Protein AF-A0A1B4FWK3-F1 (afdb_monomer_lite)

Organism: NCBI:txid1385591

Sequence (210 aa):
MFRASSIGFDRARSARVVLHALAGWVACVLPIAASHAPTFWAWNALPALALAGVGTMRACRDMHAGVSPIAGAAVLSGALLADFASTYPEAVLALCSRASFVDDWILHIRLFPFTAAAMLGLSILSVHGDRKRGARPFRRIVDVAVALGTMMFAMNLSAMLLTTWADLVDWPWGANGLVCSMLVGMMLHHVAMRAMDDAITAARASHAIN

Structure (mmCIF, N/CA/C/O backbone):
data_AF-A0A1B4FWK3-F1
#
_entry.id   AF-A0A1B4FWK3-F1
#
loop_
_atom_site.group_PDB
_atom_site.id
_atom_site.type_symbol
_atom_site.label_atom_id
_atom_site.label_alt_id
_atom_site.label_comp_id
_atom_site.label_asym_id
_atom_site.label_entity_id
_atom_site.label_seq_id
_atom_site.pdbx_PDB_ins_code
_atom_site.Cartn_x
_atom_site.Cartn_y
_atom_site.Cartn_z
_atom_site.occupancy
_atom_site.B_iso_or_equiv
_atom_site.auth_seq_id
_atom_site.auth_comp_id
_atom_site.auth_asym_id
_atom_site.auth_atom_id
_atom_site.pdbx_PDB_model_num
ATOM 1 N N . MET A 1 1 ? -42.659 -12.797 -3.324 1.00 42.59 1 MET A N 1
ATOM 2 C CA . MET A 1 1 ? -41.761 -11.861 -4.042 1.00 42.59 1 MET A CA 1
ATOM 3 C C . MET A 1 1 ? -40.581 -11.502 -3.135 1.00 42.59 1 MET A C 1
ATOM 5 O O . MET A 1 1 ? -40.729 -10.622 -2.311 1.00 42.59 1 MET A O 1
ATOM 9 N N . PHE A 1 2 ? -39.438 -12.195 -3.226 1.00 46.06 2 PHE A N 1
ATOM 10 C CA . PHE A 1 2 ? -38.231 -11.884 -2.419 1.00 46.06 2 PHE A CA 1
ATOM 11 C C . PHE A 1 2 ? -36.915 -11.950 -3.225 1.00 46.06 2 PHE A C 1
ATOM 13 O O . PHE A 1 2 ? -35.827 -11.877 -2.669 1.00 46.06 2 PHE A O 1
ATOM 20 N N . ARG A 1 3 ? -36.990 -12.058 -4.559 1.00 44.25 3 ARG A N 1
ATOM 21 C CA . ARG A 1 3 ? -35.825 -12.328 -5.425 1.00 44.25 3 ARG A CA 1
ATOM 22 C C . ARG A 1 3 ? -35.106 -11.075 -5.948 1.00 44.25 3 ARG A C 1
ATOM 24 O O . ARG A 1 3 ? -34.029 -11.191 -6.514 1.00 44.25 3 ARG A O 1
ATOM 31 N N . ALA A 1 4 ? -35.687 -9.886 -5.766 1.00 47.50 4 ALA A N 1
ATOM 32 C CA . ALA A 1 4 ? -35.124 -8.628 -6.273 1.00 47.50 4 ALA A CA 1
ATOM 33 C C . ALA A 1 4 ? -34.091 -7.989 -5.322 1.00 47.50 4 ALA A C 1
ATOM 35 O O . ALA A 1 4 ? -33.217 -7.252 -5.771 1.00 47.50 4 ALA A O 1
ATOM 36 N N . SER A 1 5 ? -34.153 -8.293 -4.019 1.00 54.09 5 SER A N 1
ATOM 37 C CA . SER A 1 5 ? -33.270 -7.695 -3.006 1.00 54.09 5 SER A CA 1
A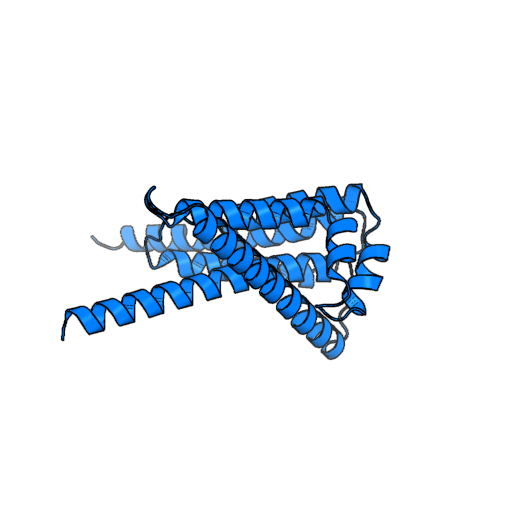TOM 38 C C . SER A 1 5 ? -31.881 -8.349 -2.961 1.00 54.09 5 SER A C 1
ATOM 40 O O . SER A 1 5 ? -30.894 -7.638 -2.777 1.00 54.09 5 SER A O 1
ATOM 42 N N . SER A 1 6 ? -31.772 -9.664 -3.193 1.00 53.09 6 SER A N 1
ATOM 43 C CA . SER A 1 6 ? -30.479 -10.365 -3.164 1.00 53.09 6 SER A CA 1
ATOM 44 C C . SER A 1 6 ? -29.596 -10.003 -4.361 1.00 53.09 6 SER A C 1
ATOM 46 O O . SER A 1 6 ? -28.425 -9.695 -4.189 1.00 53.09 6 SER A O 1
ATOM 48 N N . ILE A 1 7 ? -30.177 -9.912 -5.564 1.00 58.25 7 ILE A N 1
ATOM 49 C CA . ILE A 1 7 ? -29.447 -9.572 -6.798 1.00 58.25 7 ILE A CA 1
ATOM 50 C C . ILE A 1 7 ? -28.856 -8.155 -6.725 1.00 58.25 7 ILE A C 1
ATOM 52 O O . ILE A 1 7 ? -27.728 -7.925 -7.161 1.00 58.25 7 ILE A O 1
ATOM 56 N N . GLY A 1 8 ? -29.599 -7.198 -6.155 1.00 61.44 8 GLY A N 1
ATOM 57 C CA . GLY A 1 8 ? -29.111 -5.833 -5.945 1.00 61.44 8 GLY A CA 1
ATOM 58 C C . GLY A 1 8 ? -27.979 -5.767 -4.919 1.00 61.44 8 GLY A C 1
ATOM 59 O O . GLY A 1 8 ? -27.004 -5.044 -5.125 1.00 61.44 8 GLY A O 1
ATOM 60 N N . PHE A 1 9 ? -28.072 -6.563 -3.853 1.00 60.62 9 PHE A N 1
ATOM 61 C CA . PHE A 1 9 ? -27.045 -6.651 -2.818 1.00 60.62 9 PHE A CA 1
ATOM 62 C C . PHE A 1 9 ? -25.755 -7.300 -3.341 1.00 60.62 9 PHE A C 1
ATOM 64 O O . PHE A 1 9 ? -24.668 -6.755 -3.143 1.00 60.62 9 PHE A O 1
ATOM 71 N N . ASP A 1 10 ? -25.871 -8.395 -4.094 1.00 64.31 10 ASP A N 1
ATOM 72 C CA . ASP A 1 10 ? -24.734 -9.095 -4.699 1.00 64.31 10 ASP A CA 1
ATOM 73 C C . ASP A 1 10 ? -24.031 -8.232 -5.753 1.00 64.31 10 ASP A C 1
ATOM 75 O O . ASP A 1 10 ? -22.800 -8.151 -5.775 1.00 64.31 10 ASP A O 1
ATOM 79 N N . ARG A 1 11 ? -24.799 -7.506 -6.579 1.00 69.12 11 ARG A N 1
ATOM 80 C CA . ARG A 1 11 ? -24.257 -6.568 -7.574 1.00 69.12 11 ARG A CA 1
ATOM 81 C C . ARG A 1 11 ? -23.595 -5.350 -6.922 1.00 69.12 11 ARG A C 1
ATOM 83 O O . ARG A 1 11 ? -22.558 -4.890 -7.391 1.00 69.12 11 ARG A O 1
ATOM 90 N N . ALA A 1 12 ? -24.152 -4.831 -5.828 1.00 69.44 12 ALA A N 1
ATOM 91 C CA . ALA A 1 12 ? -23.539 -3.735 -5.080 1.00 69.44 12 ALA A CA 1
ATOM 92 C C . ALA A 1 12 ? -22.250 -4.175 -4.367 1.00 69.44 12 ALA A C 1
ATOM 94 O O . ALA A 1 12 ? -21.292 -3.403 -4.289 1.00 69.44 12 ALA A O 1
ATOM 95 N N . ARG A 1 13 ? -22.199 -5.416 -3.868 1.00 73.81 13 ARG A N 1
ATOM 96 C CA . ARG A 1 13 ? -21.000 -5.998 -3.255 1.00 73.81 13 ARG A CA 1
ATOM 97 C C . ARG A 1 13 ? -19.902 -6.210 -4.291 1.00 73.81 13 ARG A C 1
ATOM 99 O O . ARG A 1 13 ? -18.779 -5.770 -4.061 1.00 73.81 13 ARG A O 1
ATOM 106 N N . SER A 1 14 ? -20.219 -6.809 -5.438 1.00 77.88 14 SER A N 1
ATOM 107 C CA . SER A 1 14 ? -19.242 -7.024 -6.511 1.00 77.88 14 SER A CA 1
ATOM 108 C C . SER A 1 14 ? -18.712 -5.705 -7.077 1.00 77.88 14 SER A C 1
ATOM 110 O O . SER A 1 14 ? -17.500 -5.553 -7.209 1.00 77.88 14 SER A O 1
ATOM 112 N N . ALA A 1 15 ? -19.573 -4.706 -7.291 1.00 82.06 15 ALA A N 1
ATOM 113 C CA . ALA A 1 15 ? -19.152 -3.376 -7.734 1.00 82.06 15 ALA A CA 1
ATOM 114 C C . ALA A 1 15 ? -18.180 -2.703 -6.749 1.00 82.06 15 ALA A C 1
ATOM 116 O O . ALA A 1 15 ? -17.190 -2.105 -7.169 1.00 82.06 15 ALA A O 1
ATOM 117 N N . ARG A 1 16 ? -18.404 -2.836 -5.432 1.00 80.50 16 ARG A N 1
ATOM 118 C CA . ARG A 1 16 ? -17.467 -2.318 -4.421 1.00 80.50 16 ARG A CA 1
ATOM 119 C C . ARG A 1 16 ? -16.129 -3.043 -4.453 1.00 80.50 16 ARG A C 1
ATOM 121 O O . ARG A 1 16 ? -15.105 -2.378 -4.345 1.00 80.50 16 ARG A O 1
ATOM 128 N N . VAL A 1 17 ? -16.124 -4.367 -4.593 1.00 84.38 17 VAL A N 1
ATOM 129 C CA . VAL A 1 17 ? -14.882 -5.154 -4.687 1.00 84.38 17 VAL A CA 1
ATOM 130 C C . VAL A 1 17 ? -14.074 -4.729 -5.907 1.00 84.38 17 VAL A C 1
ATOM 132 O O . VAL A 1 17 ? -12.883 -4.470 -5.779 1.00 84.38 17 VAL A O 1
ATOM 135 N N . VAL A 1 18 ? -14.731 -4.568 -7.058 1.00 87.38 18 VAL A N 1
ATOM 136 C CA . VAL A 1 18 ? -14.092 -4.076 -8.287 1.00 87.38 18 VAL A CA 1
ATOM 137 C C . VAL A 1 18 ? -13.538 -2.667 -8.091 1.00 87.38 18 VAL A C 1
ATOM 139 O O . VAL A 1 18 ? -12.398 -2.415 -8.460 1.00 87.38 18 VAL A O 1
ATOM 142 N N . LEU A 1 19 ? -14.287 -1.761 -7.456 1.00 87.69 19 LEU A N 1
ATOM 143 C CA . LEU A 1 19 ? -13.804 -0.407 -7.169 1.00 87.69 19 LEU A CA 1
ATOM 144 C C . LEU A 1 19 ? -12.551 -0.417 -6.282 1.00 87.69 19 LEU A C 1
ATOM 146 O O . LEU A 1 19 ? -11.611 0.324 -6.547 1.00 87.69 19 LEU A O 1
ATOM 150 N N . HIS A 1 20 ? -12.521 -1.261 -5.249 1.00 87.19 20 HIS A N 1
ATOM 151 C CA . HIS A 1 20 ? -11.349 -1.402 -4.384 1.00 87.19 20 HIS A CA 1
ATOM 152 C C . HIS A 1 20 ? -10.171 -2.037 -5.134 1.00 87.19 20 HIS A C 1
ATOM 154 O O . HIS A 1 20 ? -9.046 -1.575 -4.988 1.00 87.19 20 HIS A O 1
ATOM 160 N N . ALA A 1 21 ? -10.417 -3.040 -5.979 1.00 88.94 21 ALA A N 1
ATOM 161 C CA . ALA A 1 21 ? -9.377 -3.633 -6.814 1.00 88.94 21 ALA A CA 1
ATOM 162 C C . ALA A 1 21 ? -8.762 -2.595 -7.763 1.00 88.94 21 ALA A C 1
ATOM 164 O O . ALA A 1 21 ? -7.543 -2.444 -7.815 1.00 88.94 21 ALA A O 1
ATOM 165 N N . LEU A 1 22 ? -9.606 -1.830 -8.460 1.00 90.00 22 LEU A N 1
ATOM 166 C CA . LEU A 1 22 ? -9.174 -0.762 -9.360 1.00 90.00 22 LEU A CA 1
ATOM 167 C C . LEU A 1 22 ? -8.423 0.334 -8.609 1.00 90.00 22 LEU A C 1
ATOM 169 O O . LEU A 1 22 ? -7.375 0.765 -9.072 1.00 90.00 22 LEU A O 1
ATOM 173 N N . ALA A 1 23 ? -8.907 0.752 -7.439 1.00 88.62 23 ALA A N 1
ATOM 174 C CA . ALA A 1 23 ? -8.214 1.739 -6.621 1.00 88.62 23 ALA A CA 1
ATOM 175 C C . ALA A 1 23 ? -6.820 1.248 -6.198 1.00 88.62 23 ALA A C 1
ATOM 177 O O . ALA A 1 23 ? -5.871 2.021 -6.262 1.00 88.62 23 ALA A O 1
ATOM 178 N N . GLY A 1 24 ? -6.677 -0.028 -5.824 1.00 87.94 24 GLY A N 1
ATOM 179 C CA . GLY A 1 24 ? -5.393 -0.607 -5.424 1.00 87.94 24 GLY A CA 1
ATOM 180 C C . GLY A 1 24 ? -4.427 -0.713 -6.601 1.00 87.94 24 GLY A C 1
ATOM 181 O O . GLY A 1 24 ? -3.256 -0.364 -6.475 1.00 87.94 24 GLY A O 1
ATOM 182 N N . TRP A 1 25 ? -4.939 -1.116 -7.765 1.00 91.50 25 TRP A N 1
ATOM 183 C CA . TRP A 1 25 ? -4.171 -1.167 -9.006 1.00 91.50 25 TRP A CA 1
ATOM 184 C C . TRP A 1 25 ? -3.691 0.226 -9.433 1.00 91.50 25 TRP A C 1
ATOM 186 O O . TRP A 1 25 ? -2.498 0.431 -9.644 1.00 91.50 25 TRP A O 1
ATOM 196 N N . VAL A 1 26 ? -4.601 1.205 -9.501 1.00 91.75 26 VAL A N 1
ATOM 197 C CA . VAL A 1 26 ? -4.289 2.589 -9.898 1.00 91.75 26 VAL A CA 1
ATOM 198 C C . VAL A 1 26 ? -3.320 3.231 -8.910 1.00 91.75 26 VAL A C 1
ATOM 200 O O . VAL A 1 26 ? -2.352 3.852 -9.339 1.00 91.75 26 VAL A O 1
ATOM 203 N N . ALA A 1 27 ? -3.531 3.046 -7.603 1.00 90.38 27 ALA A N 1
ATOM 204 C CA . ALA A 1 27 ? -2.642 3.579 -6.574 1.00 90.38 27 ALA A CA 1
ATOM 205 C C . ALA A 1 27 ? -1.202 3.058 -6.712 1.00 90.38 27 ALA A C 1
ATOM 207 O O . ALA A 1 27 ? -0.262 3.790 -6.405 1.00 90.38 27 ALA A O 1
ATOM 208 N N . CYS A 1 28 ? -1.025 1.822 -7.190 1.00 88.19 28 CYS A N 1
ATOM 209 C CA . CYS A 1 28 ? 0.292 1.237 -7.429 1.00 88.19 28 CYS A CA 1
ATOM 210 C C . CYS A 1 28 ? 0.922 1.721 -8.737 1.00 88.19 28 CYS A C 1
ATOM 212 O O . CYS A 1 28 ? 2.104 2.046 -8.777 1.00 88.19 28 CYS A O 1
ATOM 214 N N . VAL A 1 29 ? 0.131 1.798 -9.808 1.00 89.62 29 VAL A N 1
ATOM 215 C CA . VAL A 1 29 ? 0.627 2.147 -1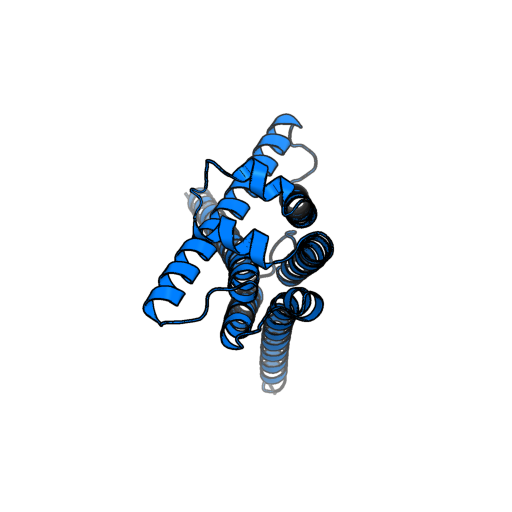1.146 1.00 89.62 29 VAL A CA 1
ATOM 216 C C . VAL A 1 29 ? 0.980 3.626 -11.263 1.00 89.62 29 VAL A C 1
ATOM 218 O O . VAL A 1 29 ? 1.956 3.962 -11.929 1.00 89.62 29 VAL A O 1
ATOM 221 N N . LEU A 1 30 ? 0.207 4.515 -10.635 1.00 88.31 30 LEU A N 1
ATOM 222 C CA . LEU A 1 30 ? 0.312 5.959 -10.857 1.00 88.31 30 LEU A CA 1
ATOM 223 C C . LEU A 1 30 ? 1.713 6.535 -10.550 1.00 88.31 30 LEU A C 1
ATOM 225 O O . LEU A 1 30 ? 2.248 7.229 -11.418 1.00 88.31 30 LEU A O 1
ATOM 229 N N . PRO A 1 31 ? 2.361 6.230 -9.404 1.00 83.88 31 PRO A N 1
ATOM 230 C CA . PRO A 1 31 ? 3.703 6.745 -9.109 1.00 83.88 31 PRO A CA 1
ATOM 231 C C . PRO A 1 31 ? 4.776 6.181 -10.054 1.00 83.88 31 PRO A C 1
ATOM 233 O O . PRO A 1 31 ? 5.742 6.861 -10.400 1.00 83.88 31 PRO A O 1
ATOM 236 N N . ILE A 1 32 ? 4.601 4.938 -10.508 1.00 85.31 32 ILE A N 1
ATOM 237 C CA . ILE A 1 32 ? 5.555 4.241 -11.381 1.00 85.31 32 ILE A CA 1
ATOM 238 C C . ILE A 1 32 ? 5.476 4.766 -12.811 1.00 85.31 32 ILE A C 1
ATOM 240 O O . ILE A 1 32 ? 6.497 5.067 -13.424 1.00 85.31 32 ILE A O 1
ATOM 244 N N . ALA A 1 33 ? 4.258 4.941 -13.325 1.00 84.81 33 ALA A N 1
ATOM 245 C CA . ALA A 1 33 ? 4.032 5.495 -14.652 1.00 84.81 33 ALA A CA 1
ATOM 246 C C . ALA A 1 33 ? 4.589 6.922 -14.768 1.00 84.81 33 ALA A C 1
ATOM 248 O O . ALA A 1 33 ? 5.214 7.255 -15.771 1.00 84.81 33 ALA A O 1
ATOM 249 N N . ALA A 1 34 ? 4.413 7.741 -13.727 1.00 82.75 34 ALA A N 1
ATOM 250 C CA . ALA A 1 34 ? 4.924 9.109 -13.693 1.00 82.75 34 ALA A CA 1
ATOM 251 C C . ALA A 1 34 ? 6.455 9.198 -13.588 1.00 82.75 34 ALA A C 1
ATOM 253 O O . ALA A 1 34 ? 7.039 10.175 -14.046 1.00 82.75 34 ALA A O 1
ATOM 254 N N . SER A 1 35 ? 7.107 8.188 -13.009 1.00 78.44 35 SER A N 1
ATOM 255 C CA . SER A 1 35 ? 8.571 8.122 -12.891 1.00 78.44 35 SER A CA 1
ATOM 256 C C . SER A 1 35 ? 9.251 7.399 -14.058 1.00 78.44 35 SER A C 1
ATOM 258 O O . SER A 1 35 ? 10.471 7.255 -14.052 1.00 78.44 35 SER A O 1
ATOM 260 N N . HIS A 1 36 ? 8.484 6.946 -15.061 1.00 78.81 36 HIS A N 1
ATOM 261 C CA . HIS A 1 36 ? 8.966 6.158 -16.204 1.00 78.81 36 HIS A CA 1
ATOM 262 C C . HIS A 1 36 ? 9.760 4.895 -15.813 1.00 78.81 36 HIS A C 1
ATOM 264 O O . HIS A 1 36 ? 10.555 4.383 -16.602 1.00 78.81 36 HIS A O 1
ATOM 270 N N . ALA A 1 37 ? 9.539 4.377 -14.603 1.00 77.00 37 ALA A N 1
ATOM 271 C CA . ALA A 1 37 ? 10.218 3.188 -14.107 1.00 77.00 37 ALA A CA 1
ATOM 272 C C . ALA A 1 37 ? 9.620 1.903 -14.721 1.00 77.00 37 ALA A C 1
ATOM 274 O O . ALA A 1 37 ? 8.430 1.865 -15.055 1.00 77.00 37 ALA A O 1
ATOM 275 N N . PRO A 1 38 ? 10.415 0.827 -14.870 1.00 78.94 38 PRO A N 1
ATOM 276 C CA . PRO A 1 38 ? 9.933 -0.427 -15.437 1.00 78.94 38 PRO A CA 1
ATOM 277 C C . PRO A 1 38 ? 8.806 -1.031 -14.587 1.00 78.94 38 PRO A C 1
ATOM 279 O O . PRO A 1 38 ? 8.933 -1.233 -13.377 1.00 78.94 38 PRO A O 1
ATOM 282 N N . THR A 1 39 ? 7.686 -1.351 -15.239 1.00 79.44 39 THR A N 1
ATOM 283 C CA . THR A 1 39 ? 6.516 -1.957 -14.595 1.00 79.44 39 THR A CA 1
ATOM 284 C C . THR A 1 39 ? 6.487 -3.464 -14.816 1.00 79.44 39 THR A C 1
ATOM 286 O O . THR A 1 39 ? 6.499 -3.928 -15.954 1.00 79.44 39 THR A O 1
ATOM 289 N N . PHE A 1 40 ? 6.318 -4.228 -13.741 1.00 85.00 40 PHE A N 1
ATOM 290 C CA . PHE A 1 40 ? 5.940 -5.640 -13.808 1.00 85.00 40 PHE A CA 1
ATOM 291 C C . PHE A 1 40 ? 4.493 -5.807 -13.334 1.00 85.00 40 PHE A C 1
ATOM 293 O O . PHE A 1 40 ? 4.153 -5.409 -12.220 1.00 85.00 40 PHE A O 1
ATOM 300 N N . TRP A 1 41 ? 3.629 -6.355 -14.193 1.00 85.38 41 TRP A N 1
ATOM 301 C CA . TRP A 1 41 ? 2.171 -6.353 -14.002 1.00 85.38 41 TRP A CA 1
ATOM 302 C C . TRP A 1 41 ? 1.723 -7.024 -12.699 1.00 85.38 41 TRP A C 1
ATOM 304 O O . TRP A 1 41 ? 0.740 -6.592 -12.095 1.00 85.38 41 TRP A O 1
ATOM 314 N N . ALA A 1 42 ? 2.444 -8.052 -12.249 1.00 88.69 42 ALA A N 1
ATOM 315 C CA . ALA A 1 42 ? 2.047 -8.819 -11.080 1.00 88.69 42 ALA A CA 1
ATOM 316 C C . ALA A 1 42 ? 2.190 -8.014 -9.776 1.00 88.69 42 ALA A C 1
ATOM 318 O O . ALA A 1 42 ? 1.360 -8.163 -8.878 1.00 88.69 42 ALA A O 1
ATOM 319 N N . TRP A 1 43 ? 3.136 -7.067 -9.713 1.00 89.38 43 TRP A N 1
ATOM 320 C CA . TRP A 1 43 ? 3.235 -6.114 -8.601 1.00 89.38 43 TRP A CA 1
ATOM 321 C C . TRP A 1 43 ? 2.016 -5.190 -8.506 1.00 89.38 43 TRP A C 1
ATOM 323 O O . TRP A 1 43 ? 1.661 -4.780 -7.411 1.00 89.38 43 TRP A O 1
ATOM 333 N N . ASN A 1 44 ? 1.305 -4.933 -9.609 1.00 88.81 44 ASN A N 1
ATOM 334 C CA . ASN A 1 44 ? 0.068 -4.138 -9.590 1.00 88.81 44 ASN A CA 1
ATOM 335 C C . ASN A 1 44 ? -1.151 -4.973 -9.162 1.00 88.81 44 ASN A C 1
ATOM 337 O O . ASN A 1 44 ? -2.147 -4.432 -8.677 1.00 88.81 44 ASN A O 1
ATOM 341 N N . ALA A 1 45 ? -1.094 -6.295 -9.355 1.00 90.25 45 ALA A N 1
ATOM 342 C CA . ALA A 1 45 ? -2.176 -7.206 -8.996 1.00 90.25 45 ALA A CA 1
ATOM 343 C C . ALA A 1 45 ? -2.272 -7.413 -7.475 1.00 90.25 45 ALA A C 1
ATOM 345 O O . ALA A 1 45 ? -3.373 -7.488 -6.934 1.00 90.25 45 ALA A O 1
ATOM 346 N N . LEU A 1 46 ? -1.141 -7.452 -6.769 1.00 91.31 46 LEU A N 1
ATOM 347 C CA . LEU A 1 46 ? -1.100 -7.636 -5.314 1.00 91.31 46 LEU A CA 1
ATOM 348 C C . LEU A 1 46 ? -1.846 -6.547 -4.513 1.00 91.31 46 LEU A C 1
ATOM 350 O O . LEU A 1 46 ? -2.709 -6.909 -3.711 1.00 91.31 46 LEU A O 1
ATOM 354 N N . PRO A 1 47 ? -1.620 -5.234 -4.717 1.00 87.12 47 PRO A N 1
ATOM 355 C CA . PRO A 1 47 ? -2.360 -4.195 -4.003 1.00 87.12 47 PRO A CA 1
ATOM 356 C C . PRO A 1 47 ? -3.826 -4.129 -4.442 1.00 87.12 47 PRO A C 1
ATOM 358 O O . PRO A 1 47 ? -4.688 -3.807 -3.623 1.00 87.12 47 PRO A O 1
ATOM 361 N N . ALA A 1 48 ? -4.140 -4.494 -5.692 1.00 90.06 48 ALA A N 1
ATOM 362 C CA . ALA A 1 48 ? -5.520 -4.652 -6.145 1.00 90.06 48 ALA A CA 1
ATOM 363 C C . ALA A 1 48 ? -6.246 -5.742 -5.339 1.00 90.06 48 ALA A C 1
ATOM 365 O O . ALA A 1 48 ? -7.331 -5.504 -4.807 1.00 90.06 48 ALA A O 1
ATOM 366 N N . LEU A 1 49 ? -5.624 -6.914 -5.180 1.00 90.62 49 LEU A N 1
ATOM 367 C CA . LEU A 1 49 ? -6.161 -8.013 -4.377 1.00 90.62 49 LEU A CA 1
ATOM 368 C C . LEU A 1 49 ? -6.242 -7.652 -2.891 1.00 90.62 49 LEU A C 1
ATOM 370 O O . LEU A 1 49 ? -7.263 -7.919 -2.258 1.00 90.62 49 LEU A O 1
ATOM 374 N N . ALA A 1 50 ? -5.212 -7.006 -2.340 1.00 89.31 50 ALA A N 1
ATOM 375 C CA . ALA A 1 50 ? -5.188 -6.589 -0.942 1.00 89.31 50 ALA A CA 1
ATOM 376 C C . ALA A 1 50 ? -6.327 -5.606 -0.634 1.00 89.31 50 ALA A C 1
ATOM 378 O O . ALA A 1 50 ? -7.112 -5.836 0.289 1.00 89.31 50 ALA A O 1
ATOM 379 N N . LEU A 1 51 ? -6.481 -4.548 -1.438 1.00 86.56 51 LEU A N 1
ATOM 380 C CA . LEU A 1 51 ? -7.516 -3.537 -1.219 1.00 86.56 51 LEU A CA 1
ATOM 381 C C . LEU A 1 51 ? -8.922 -4.103 -1.473 1.00 86.56 51 LEU A C 1
ATOM 383 O O . LEU A 1 51 ? -9.848 -3.799 -0.717 1.00 86.56 51 LEU A O 1
ATOM 387 N N . ALA A 1 52 ? -9.084 -4.977 -2.474 1.00 87.31 52 ALA A N 1
ATOM 388 C CA . ALA A 1 52 ? -10.314 -5.738 -2.690 1.00 87.31 52 ALA A CA 1
ATOM 389 C C . ALA A 1 52 ? -10.671 -6.598 -1.469 1.00 87.31 52 ALA A C 1
ATOM 391 O O . ALA A 1 52 ? -11.813 -6.559 -1.006 1.00 87.31 52 ALA A O 1
ATOM 392 N N . GLY A 1 53 ? -9.689 -7.306 -0.902 1.00 84.25 53 GLY A N 1
ATOM 393 C CA . GLY A 1 53 ? -9.820 -8.083 0.328 1.00 84.25 53 GLY A CA 1
ATOM 394 C C . GLY A 1 53 ? -10.325 -7.227 1.487 1.00 84.25 53 GLY A C 1
ATOM 395 O O . GLY A 1 53 ? -11.374 -7.529 2.061 1.00 84.25 53 GLY A O 1
ATOM 396 N N . VAL A 1 54 ? -9.682 -6.089 1.760 1.00 82.12 54 VAL A N 1
ATOM 397 C CA . VAL A 1 54 ? -10.138 -5.144 2.798 1.00 82.12 54 VAL A CA 1
ATOM 398 C C . VAL A 1 54 ? -11.563 -4.639 2.518 1.00 82.12 54 VAL A C 1
ATOM 400 O O . VAL A 1 54 ? -12.395 -4.564 3.431 1.00 82.12 54 VAL A O 1
ATOM 403 N N . GLY A 1 55 ? -11.883 -4.351 1.254 1.00 75.69 55 GLY A N 1
ATOM 404 C CA . GLY A 1 55 ? -13.221 -3.956 0.810 1.00 75.69 55 GLY A CA 1
ATOM 405 C C . GLY A 1 55 ? -14.291 -5.016 1.095 1.00 75.69 55 GLY A C 1
ATOM 406 O O . GLY A 1 55 ? -15.387 -4.675 1.550 1.00 75.69 55 GLY A O 1
ATOM 407 N N . THR A 1 56 ? -13.977 -6.304 0.911 1.00 76.19 56 THR A N 1
ATOM 408 C CA . THR A 1 56 ? -14.901 -7.403 1.249 1.00 76.19 56 THR A CA 1
ATOM 409 C C . THR A 1 56 ? -15.152 -7.510 2.749 1.00 76.19 56 THR A C 1
ATOM 411 O O . THR A 1 56 ? -16.296 -7.719 3.152 1.00 76.19 56 THR A O 1
ATOM 414 N N . MET A 1 57 ? -14.126 -7.301 3.580 1.00 71.12 57 MET A N 1
ATOM 415 C CA . MET A 1 57 ? -14.260 -7.366 5.036 1.00 71.12 57 MET A CA 1
ATOM 416 C C . MET A 1 57 ? -15.155 -6.235 5.564 1.00 71.12 57 MET A C 1
ATOM 418 O O . MET A 1 57 ? -15.842 -6.397 6.573 1.00 71.12 57 MET A O 1
ATOM 422 N N . ARG A 1 58 ? -15.159 -5.056 4.925 1.00 61.09 58 ARG A N 1
ATOM 423 C CA . ARG A 1 58 ? -16.029 -3.921 5.303 1.00 61.09 58 ARG A CA 1
ATOM 424 C C . ARG A 1 58 ? -17.508 -4.136 4.984 1.00 61.09 58 ARG A C 1
ATOM 426 O O . ARG A 1 58 ? -18.345 -3.517 5.625 1.00 61.09 58 ARG A O 1
ATOM 433 N N . ALA A 1 59 ? -17.854 -5.026 4.054 1.00 51.47 59 ALA A N 1
ATOM 434 C CA . ALA A 1 59 ? -19.253 -5.306 3.724 1.00 51.47 59 ALA A CA 1
ATOM 435 C C . ALA A 1 59 ? -20.033 -6.010 4.858 1.00 51.47 59 ALA A C 1
ATOM 437 O O . ALA A 1 59 ? -21.251 -6.122 4.765 1.00 51.47 59 ALA A O 1
ATOM 438 N N . CYS A 1 60 ? -19.353 -6.476 5.914 1.00 45.66 60 CYS A N 1
ATOM 439 C CA . CYS A 1 60 ? -19.962 -7.246 7.001 1.00 45.66 60 CYS A CA 1
ATOM 440 C C . CYS A 1 60 ? -20.292 -6.450 8.278 1.00 45.66 60 CYS A C 1
ATOM 442 O O . CYS A 1 60 ? -20.962 -7.007 9.141 1.00 45.66 60 CYS A O 1
ATOM 444 N N . ARG A 1 61 ? -19.854 -5.191 8.441 1.00 44.62 61 ARG A N 1
ATOM 445 C CA . ARG A 1 61 ? -20.155 -4.377 9.640 1.00 44.62 61 ARG A CA 1
ATOM 446 C C . ARG A 1 61 ? -20.045 -2.878 9.351 1.00 44.62 61 ARG A C 1
ATOM 448 O O . ARG A 1 61 ? -19.046 -2.447 8.777 1.00 44.62 61 ARG A O 1
ATOM 455 N N . ASP A 1 62 ? -21.021 -2.099 9.819 1.00 39.59 62 ASP A N 1
ATOM 456 C CA . ASP A 1 62 ? -20.934 -0.636 9.902 1.00 39.59 62 ASP A CA 1
ATOM 457 C C . ASP A 1 62 ? -19.828 -0.266 10.899 1.00 39.59 62 ASP A C 1
ATOM 459 O O . ASP A 1 62 ? -20.007 -0.371 12.113 1.00 39.59 62 ASP A O 1
ATOM 463 N N . MET A 1 63 ? -18.644 0.093 10.396 1.00 45.44 63 MET A N 1
ATOM 464 C CA . MET A 1 63 ? -17.493 0.412 11.242 1.00 45.44 63 MET A CA 1
ATOM 465 C C . MET A 1 63 ? -17.174 1.904 11.303 1.00 45.44 63 MET A C 1
ATOM 467 O O . MET A 1 63 ? -17.250 2.638 10.319 1.00 45.44 63 MET A O 1
ATOM 471 N N . HIS A 1 64 ? -16.781 2.276 12.521 1.00 44.16 64 HIS A N 1
ATOM 472 C CA . HIS A 1 64 ? -16.365 3.573 13.033 1.00 44.16 64 HIS A CA 1
ATOM 473 C C . HIS A 1 64 ? -15.270 4.281 12.211 1.00 44.16 64 HIS A C 1
ATOM 475 O O . HIS A 1 64 ? -14.314 3.662 11.753 1.00 44.16 64 HIS A O 1
ATOM 481 N N . ALA A 1 65 ? -15.457 5.600 12.076 1.00 41.16 65 ALA A N 1
ATOM 482 C CA . ALA A 1 65 ? -14.541 6.754 12.131 1.00 41.16 65 ALA A CA 1
ATOM 483 C C . ALA A 1 65 ? -13.020 6.650 11.830 1.00 41.16 65 ALA A C 1
ATOM 485 O O . ALA A 1 65 ? -12.281 7.553 12.203 1.00 41.16 65 ALA A O 1
ATOM 486 N N . GLY A 1 66 ? -12.521 5.632 11.132 1.00 58.91 66 GLY A N 1
ATOM 487 C CA . GLY A 1 66 ? -11.145 5.600 10.616 1.00 58.91 66 GLY A CA 1
ATOM 488 C C . GLY A 1 66 ? -11.013 6.171 9.198 1.00 58.91 66 GLY A C 1
ATOM 489 O O . GLY A 1 66 ? -12.000 6.317 8.470 1.00 58.91 66 GLY A O 1
ATOM 490 N N . VAL A 1 67 ? -9.777 6.432 8.755 1.00 65.25 67 VAL A N 1
ATOM 491 C CA . VAL A 1 67 ? -9.497 6.771 7.348 1.00 65.25 67 VAL A CA 1
ATOM 492 C C . VAL A 1 67 ? -9.920 5.600 6.449 1.00 65.25 67 VAL A C 1
ATOM 494 O O . VAL A 1 67 ? -9.653 4.434 6.743 1.00 65.25 67 VAL A O 1
ATOM 497 N N . SER A 1 68 ? -10.633 5.888 5.357 1.00 79.06 68 SER A N 1
ATOM 498 C CA . SER A 1 68 ? -11.010 4.867 4.372 1.00 79.06 68 SER A CA 1
ATOM 499 C C . SER A 1 68 ? -9.756 4.241 3.737 1.00 79.06 68 SER A C 1
ATOM 501 O O . SER A 1 68 ? -8.904 5.009 3.309 1.00 79.06 68 SER A O 1
ATOM 503 N N . PRO A 1 69 ? -9.642 2.905 3.579 1.00 79.69 69 PRO A N 1
ATOM 504 C CA . PRO A 1 69 ? -8.514 2.250 2.915 1.00 79.69 69 PRO A CA 1
ATOM 505 C C . PRO A 1 69 ? -8.235 2.804 1.517 1.00 79.69 69 PRO A C 1
ATOM 507 O O . PRO A 1 69 ? -7.081 2.953 1.139 1.00 79.69 69 PRO A O 1
ATOM 510 N N . ILE A 1 70 ? -9.284 3.185 0.775 1.00 85.06 70 ILE A N 1
ATOM 511 C CA . ILE A 1 70 ? -9.143 3.860 -0.524 1.00 85.06 70 ILE A CA 1
ATOM 512 C C . ILE A 1 70 ? -8.503 5.243 -0.353 1.00 85.06 70 ILE A C 1
ATOM 514 O O . ILE A 1 70 ? -7.618 5.604 -1.117 1.00 85.06 70 ILE A O 1
ATOM 518 N N . ALA A 1 71 ? -8.930 6.013 0.651 1.00 85.06 71 ALA A N 1
ATOM 519 C CA . ALA A 1 71 ? -8.353 7.326 0.927 1.00 85.06 71 ALA A CA 1
ATOM 520 C C . ALA A 1 71 ? -6.900 7.207 1.412 1.00 85.06 71 ALA A C 1
ATOM 522 O O . ALA A 1 71 ? -6.059 7.976 0.968 1.00 85.06 71 ALA A O 1
ATOM 523 N N . GLY A 1 72 ? -6.588 6.218 2.256 1.00 84.88 72 GLY A N 1
ATOM 524 C CA . GLY A 1 72 ? -5.220 5.909 2.674 1.00 84.88 72 GLY A CA 1
ATOM 525 C C . GLY A 1 72 ? -4.330 5.540 1.486 1.00 84.88 72 GLY A C 1
ATOM 526 O O . GLY A 1 72 ? -3.269 6.135 1.317 1.00 84.88 72 GLY A O 1
ATOM 527 N N . ALA A 1 73 ? -4.801 4.643 0.613 1.00 86.56 73 ALA A N 1
ATOM 528 C CA . ALA A 1 73 ? -4.091 4.258 -0.606 1.00 86.56 73 ALA A CA 1
ATOM 529 C C . ALA A 1 73 ? -3.883 5.444 -1.562 1.00 86.56 73 ALA A C 1
ATOM 531 O O . ALA A 1 73 ? -2.796 5.601 -2.108 1.00 86.56 73 ALA A O 1
ATOM 532 N N . ALA A 1 74 ? -4.890 6.306 -1.734 1.00 88.50 74 ALA A N 1
ATOM 533 C CA . ALA A 1 74 ? -4.782 7.506 -2.562 1.00 88.50 74 ALA A CA 1
ATOM 534 C C . ALA A 1 74 ? -3.787 8.524 -1.982 1.00 88.50 74 ALA A C 1
ATOM 536 O O . ALA A 1 74 ? -2.975 9.072 -2.722 1.00 88.50 74 ALA A O 1
ATOM 537 N N . VAL A 1 75 ? -3.821 8.750 -0.665 1.00 89.94 75 VAL A N 1
ATOM 538 C CA . VAL A 1 75 ? -2.894 9.649 0.037 1.00 89.94 75 VAL A CA 1
ATOM 539 C C . VAL A 1 75 ? -1.458 9.136 -0.067 1.00 89.94 75 VAL A C 1
ATOM 541 O O . VAL A 1 75 ? -0.574 9.912 -0.419 1.00 89.94 75 VAL A O 1
ATOM 544 N N . LEU A 1 76 ? -1.219 7.841 0.168 1.00 87.69 76 LEU A N 1
ATOM 545 C CA . LEU A 1 76 ? 0.111 7.251 -0.008 1.00 87.69 76 LEU A CA 1
ATOM 546 C C . LEU A 1 76 ? 0.576 7.296 -1.461 1.00 87.69 76 LEU A C 1
ATOM 548 O O . LEU A 1 76 ? 1.714 7.661 -1.714 1.00 87.69 76 LEU A O 1
ATOM 552 N N . SER A 1 77 ? -0.291 6.961 -2.417 1.00 89.88 77 SER A N 1
ATOM 553 C CA . SER A 1 77 ? 0.049 7.009 -3.841 1.00 89.88 77 SER A CA 1
ATOM 554 C C . SER A 1 77 ? 0.420 8.427 -4.283 1.00 89.88 77 SER A C 1
ATOM 556 O O . SER A 1 77 ? 1.443 8.624 -4.931 1.00 89.88 77 SER A O 1
ATOM 558 N N . GLY A 1 78 ? -0.355 9.435 -3.871 1.00 89.44 78 GLY A N 1
ATOM 559 C CA . GLY A 1 78 ? -0.046 10.838 -4.149 1.00 89.44 78 GLY A CA 1
ATOM 560 C C . GLY A 1 78 ? 1.249 11.310 -3.483 1.00 89.44 78 GLY A C 1
ATOM 561 O O . GLY A 1 78 ? 2.008 12.066 -4.084 1.00 89.44 78 GLY A O 1
ATOM 562 N N . ALA A 1 79 ? 1.533 10.839 -2.269 1.00 88.38 79 ALA A N 1
ATOM 563 C CA . ALA A 1 79 ? 2.780 11.142 -1.579 1.00 88.38 79 ALA A CA 1
ATOM 564 C C . ALA A 1 79 ? 3.994 10.500 -2.270 1.00 88.38 79 ALA A C 1
ATOM 566 O O . ALA A 1 79 ? 4.981 11.184 -2.518 1.00 88.38 79 ALA A O 1
ATOM 567 N N . LEU A 1 80 ? 3.882 9.234 -2.678 1.00 87.00 80 LEU A N 1
ATOM 568 C CA . LEU A 1 80 ? 4.917 8.525 -3.435 1.00 87.00 80 LEU A CA 1
ATOM 569 C C . LEU A 1 80 ? 5.163 9.155 -4.803 1.00 87.00 80 LEU A C 1
ATOM 571 O O . LEU A 1 80 ? 6.304 9.252 -5.242 1.00 87.00 80 LEU A O 1
ATOM 575 N N . LEU A 1 81 ? 4.104 9.627 -5.462 1.00 88.94 81 LEU A N 1
ATOM 576 C CA . LEU A 1 81 ? 4.213 10.399 -6.694 1.00 88.94 81 LEU A CA 1
ATOM 577 C C . LEU A 1 81 ? 5.039 11.678 -6.478 1.00 88.94 81 LEU A C 1
ATOM 579 O O . LEU A 1 81 ? 5.906 11.987 -7.293 1.00 88.94 81 LEU A O 1
ATOM 583 N N . ALA A 1 82 ? 4.797 12.406 -5.384 1.00 87.69 82 ALA A N 1
ATOM 584 C CA . ALA A 1 82 ? 5.558 13.606 -5.042 1.00 87.69 82 ALA A CA 1
ATOM 585 C C . ALA A 1 82 ? 7.018 13.286 -4.671 1.00 87.69 82 ALA A C 1
ATOM 587 O O . ALA A 1 82 ? 7.929 13.991 -5.106 1.00 87.69 82 ALA A O 1
ATOM 588 N N . ASP A 1 83 ? 7.253 12.201 -3.930 1.00 85.25 83 ASP A N 1
ATOM 589 C CA . ASP A 1 83 ? 8.602 11.750 -3.584 1.00 85.25 83 ASP A CA 1
ATOM 590 C C . ASP A 1 83 ? 9.393 11.362 -4.846 1.00 85.25 83 ASP A C 1
ATOM 592 O O . ASP A 1 83 ? 10.510 11.845 -5.038 1.00 85.25 83 ASP A O 1
ATOM 596 N N . PHE A 1 84 ? 8.797 10.602 -5.772 1.00 82.06 84 PHE A N 1
ATOM 597 C CA . PHE A 1 84 ? 9.436 10.221 -7.041 1.00 82.06 84 PHE A CA 1
ATOM 598 C C . PHE A 1 84 ? 9.619 11.380 -8.024 1.00 82.06 84 PHE A C 1
ATOM 600 O O . PHE A 1 84 ? 10.528 11.342 -8.849 1.00 82.06 84 PHE A O 1
ATOM 607 N N . ALA A 1 85 ? 8.805 12.434 -7.932 1.00 82.31 85 ALA A N 1
ATOM 608 C CA . ALA A 1 85 ? 9.056 13.666 -8.678 1.00 82.31 85 ALA A CA 1
ATOM 609 C C . ALA A 1 85 ? 10.309 14.404 -8.167 1.00 82.31 85 ALA A C 1
ATOM 611 O O . ALA A 1 85 ? 10.950 15.130 -8.924 1.00 82.31 85 ALA A O 1
ATOM 612 N N . SER A 1 86 ? 10.656 14.227 -6.887 1.00 73.50 86 SER A N 1
ATOM 613 C CA . SER A 1 86 ? 11.800 14.887 -6.248 1.00 73.50 86 SER A CA 1
ATOM 614 C C . SER A 1 86 ? 13.095 14.066 -6.276 1.00 73.50 86 SER A C 1
ATOM 616 O O . SER A 1 86 ? 14.178 14.643 -6.186 1.00 73.50 86 SER A O 1
ATOM 618 N N . THR A 1 87 ? 13.000 12.737 -6.400 1.00 68.19 87 THR A N 1
ATOM 619 C CA . THR A 1 87 ? 14.128 11.798 -6.291 1.00 68.19 87 THR A CA 1
ATOM 620 C C . THR A 1 87 ? 13.941 10.604 -7.232 1.00 68.19 87 THR A C 1
ATOM 622 O O . THR A 1 87 ? 12.849 10.051 -7.326 1.00 68.19 87 THR A O 1
ATOM 625 N N . TYR A 1 88 ? 15.009 10.154 -7.905 1.00 66.00 88 TYR A N 1
ATOM 626 C CA . TYR A 1 88 ? 14.938 8.982 -8.788 1.00 66.00 88 TYR A CA 1
ATOM 627 C C . TYR A 1 88 ? 14.643 7.687 -8.004 1.00 66.00 88 TYR A C 1
ATOM 629 O O . TYR A 1 88 ? 15.313 7.414 -7.003 1.00 66.00 88 TYR A O 1
ATOM 637 N N . PRO A 1 89 ? 13.720 6.833 -8.486 1.00 62.84 89 PRO A N 1
ATOM 638 C CA . PRO A 1 89 ? 13.280 5.633 -7.770 1.00 62.84 89 PRO A CA 1
ATOM 639 C C . PRO A 1 89 ? 14.385 4.574 -7.592 1.00 62.84 89 PRO A C 1
ATOM 641 O O . PRO A 1 89 ? 14.342 3.791 -6.649 1.00 62.84 89 PRO A O 1
ATOM 644 N N . GLU A 1 90 ? 15.415 4.572 -8.439 1.00 63.38 90 GLU A N 1
ATOM 645 C CA . GLU A 1 90 ? 16.544 3.633 -8.345 1.00 63.38 90 GLU A CA 1
ATOM 646 C C . GLU A 1 90 ? 17.451 3.892 -7.129 1.00 63.38 90 GLU A C 1
ATOM 648 O O . GLU A 1 90 ? 17.892 2.957 -6.460 1.00 63.38 90 GLU A O 1
ATOM 653 N N . ALA A 1 91 ? 17.679 5.164 -6.777 1.00 60.75 91 ALA A N 1
ATOM 654 C CA . ALA A 1 91 ? 18.459 5.533 -5.589 1.00 60.75 91 ALA A CA 1
ATOM 655 C C . ALA A 1 91 ? 17.763 5.090 -4.292 1.00 60.75 91 ALA A C 1
ATOM 657 O O . ALA A 1 91 ? 18.398 4.745 -3.298 1.00 60.75 91 ALA A O 1
ATOM 658 N N . VAL A 1 92 ? 16.437 5.069 -4.341 1.00 60.75 92 VAL A N 1
ATOM 659 C CA . VAL A 1 92 ? 15.553 4.664 -3.259 1.00 60.75 92 VAL A CA 1
ATOM 660 C C . VAL A 1 92 ? 15.541 3.137 -3.088 1.00 60.75 92 VAL A C 1
ATOM 662 O O . VAL A 1 92 ? 15.637 2.633 -1.968 1.00 60.75 92 VAL A O 1
ATOM 665 N N . LEU A 1 93 ? 15.497 2.381 -4.188 1.00 62.12 93 LEU A N 1
ATOM 666 C CA . LEU A 1 93 ? 15.517 0.911 -4.167 1.00 62.12 93 LEU A CA 1
ATOM 667 C C . LEU A 1 93 ? 16.806 0.329 -3.590 1.00 62.12 93 LEU A C 1
ATOM 669 O O . LEU A 1 93 ? 16.765 -0.674 -2.873 1.00 62.12 93 LEU A O 1
ATOM 673 N N . ALA A 1 94 ? 17.946 0.962 -3.868 1.00 60.72 94 ALA A N 1
ATOM 674 C CA . ALA A 1 94 ? 19.241 0.538 -3.341 1.00 60.72 94 ALA A CA 1
ATOM 675 C C . ALA A 1 94 ? 19.313 0.597 -1.802 1.00 60.72 94 ALA A C 1
ATOM 677 O O . ALA A 1 94 ? 20.081 -0.146 -1.192 1.00 60.72 94 ALA A O 1
ATOM 678 N N . LEU A 1 95 ? 18.497 1.450 -1.176 1.00 59.16 95 LEU A N 1
ATOM 679 C CA . LEU A 1 95 ? 18.442 1.635 0.274 1.00 59.16 95 LEU A CA 1
ATOM 680 C C . LEU A 1 95 ? 17.416 0.712 0.931 1.00 59.16 95 LEU A C 1
ATOM 682 O O . LEU A 1 95 ? 17.727 0.040 1.913 1.00 59.16 95 LEU A O 1
ATOM 686 N N . CYS A 1 96 ? 16.228 0.584 0.336 1.00 57.66 96 CYS A N 1
ATOM 687 C CA . CYS A 1 96 ? 15.187 -0.310 0.848 1.00 57.66 96 CYS A CA 1
ATOM 688 C C . CYS A 1 96 ? 15.518 -1.810 0.685 1.00 57.66 96 CYS A C 1
ATOM 690 O O . CYS A 1 96 ? 14.873 -2.638 1.319 1.00 57.66 96 CYS A O 1
ATOM 692 N N . SER A 1 97 ? 16.508 -2.176 -0.142 1.00 54.06 97 SER A N 1
ATOM 693 C CA . SER A 1 97 ? 16.962 -3.568 -0.341 1.00 54.06 97 SER A CA 1
ATOM 694 C C . SER A 1 97 ? 18.119 -4.003 0.571 1.00 54.06 97 SER A C 1
ATOM 696 O O . SER A 1 97 ? 18.443 -5.188 0.605 1.00 54.06 97 SER A O 1
ATOM 698 N N . ARG A 1 98 ? 18.762 -3.079 1.303 1.00 50.38 98 ARG A N 1
ATOM 699 C CA . ARG A 1 98 ? 19.991 -3.364 2.075 1.00 50.38 98 ARG A CA 1
ATOM 700 C C . ARG A 1 98 ? 19.934 -3.009 3.560 1.00 50.38 98 ARG A C 1
ATOM 702 O O . ARG A 1 98 ? 20.798 -3.471 4.302 1.00 50.38 98 ARG A O 1
ATOM 709 N N . ALA A 1 99 ? 18.971 -2.206 4.004 1.00 50.19 99 ALA A N 1
ATOM 710 C CA . ALA A 1 99 ? 19.017 -1.607 5.335 1.00 50.19 99 ALA A CA 1
ATOM 711 C C . ALA A 1 99 ? 18.188 -2.352 6.398 1.00 50.19 99 ALA A C 1
ATOM 713 O O . ALA A 1 99 ? 17.052 -2.769 6.169 1.00 50.19 99 ALA A O 1
ATOM 714 N N . SER A 1 100 ? 18.751 -2.464 7.604 1.00 51.88 100 SER A N 1
ATOM 715 C CA . SER A 1 100 ? 18.046 -2.818 8.838 1.00 51.88 100 SER A CA 1
ATOM 716 C C . SER A 1 100 ? 17.049 -1.709 9.214 1.00 51.88 100 SER A C 1
ATOM 718 O O . SER A 1 100 ? 17.371 -0.524 9.207 1.00 51.88 100 SER A O 1
ATOM 720 N N . PHE A 1 101 ? 15.830 -2.102 9.604 1.00 52.75 101 PHE A N 1
ATOM 721 C CA . PHE A 1 101 ? 14.695 -1.231 9.972 1.00 52.75 101 PHE A CA 1
ATOM 722 C C . PHE A 1 101 ? 15.023 -0.081 10.947 1.00 52.75 101 PHE A C 1
ATOM 724 O O . PHE A 1 101 ? 14.334 0.937 10.956 1.00 52.75 101 PHE A O 1
ATOM 731 N N . VAL A 1 102 ? 16.045 -0.248 11.790 1.00 54.19 102 VAL A N 1
ATOM 732 C CA . VAL A 1 102 ? 16.365 0.677 12.886 1.00 54.19 102 VAL A CA 1
ATOM 733 C C . VAL A 1 102 ? 17.405 1.725 12.484 1.00 54.19 102 VAL A C 1
ATOM 735 O O . VAL A 1 102 ? 17.312 2.864 12.939 1.00 54.19 102 VAL A O 1
ATOM 738 N N . ASP A 1 103 ? 18.355 1.383 11.611 1.00 55.97 103 ASP A N 1
ATOM 739 C CA . ASP A 1 103 ? 19.536 2.227 11.382 1.00 55.97 103 ASP A CA 1
ATOM 740 C C . ASP A 1 103 ? 19.287 3.356 10.361 1.00 55.97 103 ASP A C 1
ATOM 742 O O . ASP A 1 103 ? 19.934 4.399 10.432 1.00 55.97 103 ASP A O 1
ATOM 746 N N . ASP A 1 104 ? 18.279 3.222 9.488 1.00 63.25 104 ASP A N 1
ATOM 747 C CA . ASP A 1 104 ? 18.074 4.120 8.335 1.00 63.25 104 ASP A CA 1
ATOM 748 C C . ASP A 1 104 ? 16.736 4.887 8.320 1.00 63.25 104 ASP A C 1
ATOM 750 O O . ASP A 1 104 ? 16.303 5.399 7.284 1.00 63.25 104 ASP A O 1
ATOM 754 N N . TRP A 1 105 ? 16.065 5.041 9.466 1.00 63.03 105 TRP A N 1
ATOM 755 C CA . TRP A 1 105 ? 14.811 5.813 9.550 1.00 63.03 105 TRP A CA 1
ATOM 756 C C . TRP A 1 105 ? 14.982 7.288 9.155 1.00 63.03 105 TRP A C 1
ATOM 758 O O . TRP A 1 105 ? 14.173 7.844 8.411 1.00 63.03 105 TRP A O 1
ATOM 768 N N . ILE A 1 106 ? 16.058 7.929 9.622 1.00 67.62 106 ILE A N 1
ATOM 769 C CA . ILE A 1 106 ? 16.360 9.328 9.280 1.00 67.62 106 ILE A CA 1
ATOM 770 C C . ILE A 1 106 ? 16.582 9.463 7.771 1.00 67.62 106 ILE A C 1
ATOM 772 O O . ILE A 1 106 ? 16.173 10.454 7.163 1.00 67.62 106 ILE A O 1
ATOM 776 N N . LEU A 1 107 ? 17.203 8.453 7.162 1.00 67.38 107 LEU A N 1
ATOM 777 C CA . LEU A 1 107 ? 17.453 8.406 5.732 1.00 67.38 107 LEU A CA 1
ATOM 778 C C . LEU A 1 107 ? 16.151 8.187 4.944 1.00 67.38 107 LEU A C 1
ATOM 780 O O . LEU A 1 107 ? 15.923 8.881 3.956 1.00 67.38 107 LEU A O 1
ATOM 784 N N . HIS A 1 108 ? 15.247 7.333 5.435 1.00 68.94 108 HIS A N 1
ATOM 785 C CA . HIS A 1 108 ? 13.909 7.147 4.865 1.00 68.94 108 HIS A CA 1
ATOM 786 C C . HIS A 1 108 ? 13.070 8.427 4.908 1.00 68.94 108 HIS A C 1
ATOM 788 O O . HIS A 1 108 ? 12.467 8.774 3.899 1.00 68.94 108 HIS A O 1
ATOM 794 N N . ILE A 1 109 ? 13.064 9.175 6.021 1.00 72.12 109 ILE A N 1
ATOM 795 C CA . ILE A 1 109 ? 12.361 10.473 6.077 1.00 72.12 109 ILE A CA 1
ATOM 796 C C . ILE A 1 109 ? 12.965 11.466 5.080 1.00 72.12 109 ILE A C 1
ATOM 798 O O . ILE A 1 109 ? 12.235 12.229 4.454 1.00 72.12 109 ILE A O 1
ATOM 802 N N . ARG A 1 110 ? 14.296 11.486 4.941 1.00 75.25 110 ARG A N 1
ATOM 803 C CA . ARG A 1 110 ? 14.970 12.397 4.007 1.00 75.25 110 ARG A CA 1
ATOM 804 C C . ARG A 1 110 ? 14.651 12.088 2.548 1.00 75.25 110 ARG A C 1
ATOM 806 O O . ARG A 1 110 ? 14.570 13.020 1.759 1.00 75.25 110 ARG A O 1
ATOM 813 N N . LEU A 1 111 ? 14.495 10.813 2.203 1.00 72.31 111 LEU A N 1
ATOM 814 C CA . LEU A 1 111 ? 14.233 10.365 0.832 1.00 72.31 111 LEU A CA 1
ATOM 815 C C . LEU A 1 111 ? 12.747 10.334 0.481 1.00 72.31 111 LEU A C 1
ATOM 817 O O . LEU A 1 111 ? 12.398 10.493 -0.684 1.00 72.31 111 LEU A O 1
ATOM 821 N N . PHE A 1 112 ? 11.887 10.168 1.485 1.00 78.81 112 PHE A N 1
ATOM 822 C CA . PHE A 1 112 ? 10.437 10.159 1.339 1.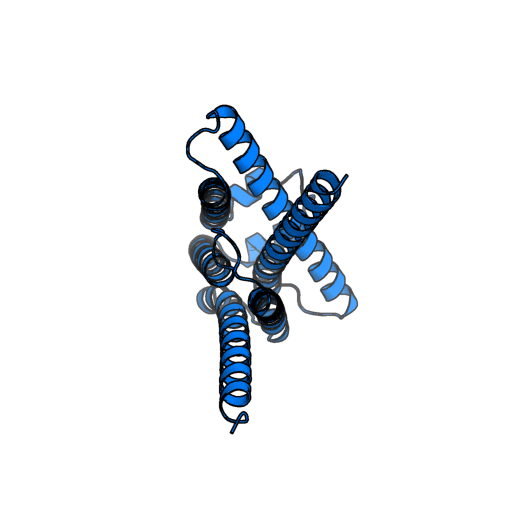00 78.81 112 PHE A CA 1
ATOM 823 C C . PHE A 1 112 ? 9.752 11.174 2.262 1.00 78.81 112 PHE A C 1
ATOM 825 O O . PHE A 1 112 ? 8.949 10.795 3.128 1.00 78.81 112 PHE A O 1
ATOM 832 N N . PRO A 1 113 ? 10.069 12.472 2.139 1.00 83.44 113 PRO A N 1
ATOM 833 C CA . PRO A 1 113 ? 9.501 13.487 3.014 1.00 83.44 113 PRO A CA 1
ATOM 834 C C . PRO A 1 113 ? 7.976 13.576 2.881 1.00 83.44 113 PRO A C 1
ATOM 836 O O . PRO A 1 113 ? 7.288 13.776 3.888 1.00 83.44 113 PRO A O 1
ATOM 839 N N . PHE A 1 114 ? 7.423 13.389 1.677 1.00 88.75 114 PHE A N 1
ATOM 840 C CA . PHE A 1 114 ? 5.980 13.455 1.459 1.00 88.75 114 PHE A CA 1
ATOM 841 C C . PHE A 1 114 ? 5.284 12.207 1.994 1.00 88.75 114 PHE A C 1
ATOM 843 O O . PHE A 1 114 ? 4.266 12.337 2.679 1.00 88.75 114 PHE A O 1
ATOM 850 N N . THR A 1 115 ? 5.830 11.008 1.770 1.00 87.00 115 THR A N 1
ATOM 851 C CA . THR A 1 115 ? 5.258 9.771 2.332 1.00 87.00 115 THR A CA 1
ATOM 852 C C . THR A 1 115 ? 5.350 9.762 3.857 1.00 87.00 115 THR A C 1
ATOM 854 O O . THR A 1 115 ? 4.381 9.395 4.522 1.00 87.00 115 THR A O 1
ATOM 857 N N . ALA A 1 116 ? 6.447 10.249 4.444 1.00 86.81 116 ALA A N 1
ATOM 858 C CA . ALA A 1 116 ? 6.566 10.407 5.894 1.00 86.81 116 ALA A CA 1
ATOM 859 C C . ALA A 1 116 ? 5.508 11.374 6.455 1.00 86.81 116 ALA A C 1
ATOM 861 O O . ALA A 1 116 ? 4.830 11.054 7.437 1.00 86.81 116 ALA A O 1
ATOM 862 N N . ALA A 1 117 ? 5.308 12.525 5.805 1.00 88.75 117 ALA A N 1
ATOM 863 C CA . ALA A 1 117 ? 4.271 13.483 6.184 1.00 88.75 117 ALA A CA 1
ATOM 864 C C . ALA A 1 117 ? 2.857 12.892 6.045 1.00 88.75 117 ALA A C 1
ATOM 866 O O . ALA A 1 117 ? 2.015 13.083 6.925 1.00 88.75 117 ALA A O 1
ATOM 867 N N . ALA A 1 118 ? 2.606 12.129 4.980 1.00 89.25 118 ALA A N 1
ATOM 868 C CA . ALA A 1 118 ? 1.347 11.432 4.755 1.00 89.25 118 ALA A CA 1
ATOM 869 C C . ALA A 1 118 ? 1.064 10.401 5.856 1.00 89.25 118 ALA A C 1
ATOM 871 O O . ALA A 1 118 ? -0.019 10.417 6.442 1.00 89.25 118 ALA A O 1
ATOM 872 N N . MET A 1 119 ? 2.037 9.553 6.200 1.00 88.75 119 MET A N 1
ATOM 873 C CA . MET A 1 119 ? 1.910 8.571 7.285 1.00 88.75 119 MET A CA 1
ATOM 874 C C . MET A 1 119 ? 1.649 9.239 8.637 1.00 88.75 119 MET A C 1
ATOM 876 O O . MET A 1 119 ? 0.781 8.792 9.392 1.00 88.75 119 MET A O 1
ATOM 880 N N . LEU A 1 120 ? 2.338 10.345 8.935 1.00 88.12 120 LEU A N 1
ATOM 881 C CA . LEU A 1 120 ? 2.087 11.126 10.145 1.00 88.12 120 LEU A CA 1
ATOM 882 C C . LEU A 1 120 ? 0.662 11.698 10.151 1.00 88.12 120 LEU A C 1
ATOM 884 O O . LEU A 1 120 ? -0.053 11.555 11.142 1.00 88.12 120 LEU A O 1
ATOM 888 N N . GLY A 1 121 ? 0.219 12.293 9.041 1.00 86.56 121 GLY A N 1
ATOM 889 C CA . GLY A 1 121 ? -1.135 12.828 8.896 1.00 86.56 121 GLY A CA 1
ATOM 890 C C . GLY A 1 121 ? -2.210 11.755 9.079 1.00 86.56 121 GLY A C 1
ATOM 891 O O . GLY A 1 121 ? -3.167 11.950 9.827 1.00 86.56 121 GLY A O 1
ATOM 892 N N . LEU A 1 122 ? -2.019 10.584 8.471 1.00 85.19 122 LEU A N 1
ATOM 893 C CA . LEU A 1 122 ? -2.900 9.426 8.626 1.00 85.19 122 LEU A CA 1
ATOM 894 C C . LEU A 1 122 ? -2.919 8.899 10.065 1.00 85.19 122 LEU A C 1
ATOM 896 O O . LEU A 1 122 ? -3.985 8.545 10.571 1.00 85.19 122 LEU A O 1
ATOM 900 N N . SER A 1 123 ? -1.774 8.904 10.749 1.00 84.31 123 SER A N 1
ATOM 901 C CA . SER A 1 123 ? -1.668 8.525 12.164 1.00 84.31 123 SER A CA 1
ATOM 902 C C . SER A 1 123 ? -2.434 9.505 13.058 1.00 84.31 123 SER A C 1
ATOM 904 O O . SER A 1 123 ? -3.210 9.092 13.919 1.00 84.31 123 SER A O 1
ATOM 906 N N . ILE A 1 124 ? -2.304 10.812 12.804 1.00 84.25 124 ILE A N 1
ATOM 907 C CA . ILE A 1 124 ? -3.049 11.862 13.515 1.00 84.25 124 ILE A CA 1
ATOM 908 C C . ILE A 1 124 ? -4.556 11.715 13.287 1.00 84.25 124 ILE A C 1
ATOM 910 O O . ILE A 1 124 ? -5.326 11.795 14.249 1.00 84.25 124 ILE A O 1
ATOM 914 N N . LEU A 1 125 ? -4.983 11.497 12.040 1.00 81.50 125 LEU A N 1
ATOM 915 C CA . LEU A 1 125 ? -6.393 11.317 11.681 1.00 81.50 125 LEU A CA 1
ATOM 916 C C . LEU A 1 125 ? -6.989 10.068 12.336 1.00 81.50 125 LEU A C 1
ATOM 918 O O . LEU A 1 125 ? -8.101 10.131 12.857 1.00 81.50 125 LEU A O 1
ATOM 922 N N . SER A 1 126 ? -6.234 8.970 12.373 1.00 74.94 126 SER A N 1
ATOM 923 C CA . SER A 1 126 ? -6.661 7.717 13.006 1.00 74.94 126 SER A CA 1
ATOM 924 C C . SER A 1 126 ? -6.909 7.898 14.506 1.00 74.94 126 SER A C 1
ATOM 926 O O . SER A 1 126 ? -7.924 7.445 15.023 1.00 74.94 126 SER A O 1
ATOM 928 N N . VAL A 1 127 ? -6.048 8.652 15.200 1.00 73.81 127 VAL A N 1
ATOM 929 C CA . VAL A 1 127 ? -6.226 8.958 16.632 1.00 73.81 127 VAL A CA 1
ATOM 930 C C . VAL A 1 127 ? -7.388 9.934 16.881 1.00 73.81 127 VAL A C 1
ATOM 932 O O . VAL A 1 127 ? -8.060 9.843 17.911 1.00 73.81 127 VAL A O 1
ATOM 935 N N . HIS A 1 128 ? -7.649 10.872 15.962 1.00 69.75 128 HIS A N 1
ATOM 936 C CA . HIS A 1 128 ? -8.741 11.848 16.099 1.00 69.75 128 HIS A CA 1
ATOM 937 C C . HIS A 1 128 ? -10.128 11.259 15.835 1.00 69.75 128 HIS A C 1
ATOM 939 O O . HIS A 1 128 ? -11.092 11.696 16.465 1.00 69.75 128 HIS A O 1
ATOM 945 N N . GLY A 1 129 ? -10.237 10.287 14.931 1.00 58.69 129 GLY A N 1
ATOM 946 C CA . GLY A 1 129 ? -11.501 9.616 14.629 1.00 58.69 129 GLY A CA 1
ATOM 947 C C . GLY A 1 129 ? -12.037 8.762 15.780 1.00 58.69 129 GLY A C 1
ATOM 948 O O . GLY A 1 129 ? -13.246 8.606 15.928 1.00 58.69 129 GLY A O 1
ATOM 949 N N . ASP A 1 130 ? -11.146 8.269 16.639 1.00 57.22 130 ASP A N 1
ATOM 950 C CA . ASP A 1 130 ? -11.459 7.194 17.581 1.00 57.22 130 ASP A CA 1
ATOM 951 C C . ASP A 1 130 ? -11.836 7.675 18.998 1.00 57.22 130 ASP A C 1
ATOM 953 O O . ASP A 1 130 ? -12.315 6.905 19.833 1.00 57.22 130 ASP A O 1
ATOM 957 N N . ARG A 1 131 ? -11.646 8.965 19.333 1.00 56.03 131 ARG A N 1
ATOM 958 C CA . ARG A 1 131 ? -11.824 9.436 20.722 1.00 56.03 131 ARG A CA 1
ATOM 959 C C . ARG A 1 131 ? -12.624 10.725 20.884 1.00 56.03 131 ARG A C 1
ATOM 961 O O . ARG A 1 131 ? -12.299 11.785 20.356 1.00 56.03 131 ARG A O 1
ATOM 968 N N . LYS A 1 132 ? -13.625 10.648 21.775 1.00 53.22 132 LYS A N 1
ATOM 969 C CA . LYS A 1 132 ? -14.332 11.797 22.366 1.00 53.22 132 LYS A CA 1
ATOM 970 C C . LYS A 1 132 ? -13.316 12.774 22.981 1.00 53.22 132 LYS A C 1
ATOM 972 O O . LYS A 1 132 ? -12.368 12.348 23.636 1.00 53.22 132 LYS A O 1
ATOM 977 N N . ARG A 1 133 ? -13.562 14.078 22.793 1.00 53.25 133 ARG A N 1
ATOM 978 C CA . ARG A 1 133 ? -12.758 15.294 23.092 1.00 53.25 133 ARG A CA 1
ATOM 979 C C . ARG A 1 133 ? -11.939 15.396 24.411 1.00 53.25 133 ARG A C 1
ATOM 981 O O . ARG A 1 133 ? -11.310 16.427 24.612 1.00 53.25 133 ARG A O 1
ATOM 988 N N . GLY A 1 134 ? -11.876 14.392 25.289 1.00 54.81 134 GLY A N 1
ATOM 989 C CA . GLY A 1 134 ? -11.321 14.484 26.652 1.00 54.81 134 GLY A CA 1
ATOM 990 C C . GLY A 1 134 ? -9.914 13.915 26.914 1.00 54.81 134 GLY A C 1
ATOM 991 O O . GLY A 1 134 ? -9.464 13.953 28.056 1.00 54.81 134 GLY A O 1
ATOM 992 N N . ALA A 1 135 ? -9.193 13.364 25.928 1.00 59.75 135 ALA A N 1
ATOM 993 C CA . ALA A 1 135 ? -7.856 12.796 26.181 1.00 59.75 135 ALA A CA 1
ATOM 994 C C . ALA A 1 135 ? -6.779 13.882 26.399 1.00 59.75 135 ALA A C 1
ATOM 996 O O . ALA A 1 135 ? -6.666 14.798 25.576 1.00 59.75 135 ALA A O 1
ATOM 997 N N . ARG A 1 136 ? -5.969 13.738 27.467 1.00 68.75 136 ARG A N 1
ATOM 998 C CA . ARG A 1 136 ? -4.813 14.604 27.797 1.00 68.75 136 ARG A CA 1
ATOM 999 C C . ARG A 1 136 ? -3.831 14.697 26.609 1.00 68.75 136 ARG A C 1
ATOM 1001 O O . ARG A 1 136 ? -3.591 13.673 25.967 1.00 68.75 136 ARG A O 1
ATOM 1008 N N . PRO A 1 137 ? -3.216 15.867 26.348 1.00 72.00 137 PRO A N 1
ATOM 1009 C CA . PRO A 1 137 ? -2.384 16.101 25.161 1.00 72.00 137 PRO A CA 1
ATOM 1010 C C . PRO A 1 137 ? -1.187 15.146 25.061 1.00 72.00 137 PRO A C 1
ATOM 1012 O O . PRO A 1 137 ? -0.912 14.629 23.984 1.00 72.00 137 PRO A O 1
ATOM 1015 N N . PHE A 1 138 ? -0.545 14.816 26.186 1.00 77.12 138 PHE A N 1
ATOM 1016 C CA . PHE A 1 138 ? 0.577 13.872 26.216 1.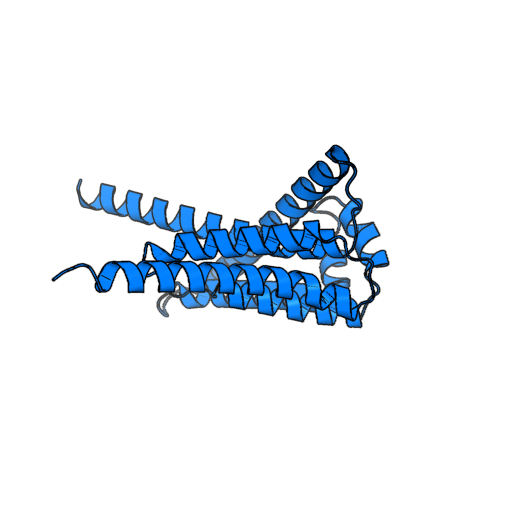00 77.12 138 PHE A CA 1
ATOM 1017 C C . PHE A 1 138 ? 0.193 12.469 25.721 1.00 77.12 138 PHE A C 1
ATOM 1019 O O . PHE A 1 138 ? 0.913 11.865 24.933 1.00 77.12 138 PHE A O 1
ATOM 1026 N N . ARG A 1 139 ? -0.984 11.968 26.116 1.00 80.56 139 ARG A N 1
ATOM 1027 C CA . ARG A 1 139 ? -1.452 10.643 25.688 1.00 80.56 139 ARG A CA 1
ATOM 1028 C C . ARG A 1 139 ? -1.695 10.600 24.179 1.00 80.56 139 ARG A C 1
ATOM 1030 O O . ARG A 1 139 ? -1.344 9.611 23.557 1.00 80.56 139 ARG A O 1
ATOM 1037 N N . ARG A 1 140 ? -2.191 11.698 23.590 1.00 80.06 140 ARG A N 1
ATOM 1038 C CA . ARG A 1 140 ? -2.375 11.805 22.132 1.00 80.06 140 ARG A CA 1
ATOM 1039 C C . ARG A 1 140 ? -1.054 11.706 21.376 1.00 80.06 140 ARG A C 1
ATOM 1041 O O . ARG A 1 140 ? -1.019 11.055 20.344 1.00 80.06 140 ARG A O 1
ATOM 1048 N N . ILE A 1 141 ? 0.014 12.324 21.883 1.00 84.69 141 ILE A N 1
ATOM 1049 C CA . ILE A 1 141 ? 1.346 12.235 21.262 1.00 84.69 141 ILE A CA 1
ATOM 1050 C C . ILE A 1 141 ? 1.828 10.783 21.267 1.00 84.69 141 ILE A C 1
ATOM 1052 O O . ILE A 1 141 ? 2.264 10.284 20.234 1.00 84.69 141 ILE A O 1
ATOM 1056 N N . VAL A 1 142 ? 1.692 10.093 22.403 1.00 85.56 142 VAL A N 1
ATOM 1057 C CA . VAL A 1 142 ? 2.056 8.674 22.515 1.00 85.56 142 VAL A CA 1
ATOM 1058 C C . VAL A 1 142 ? 1.217 7.813 21.568 1.00 85.56 142 VAL A C 1
ATOM 1060 O O . VAL A 1 142 ? 1.780 6.996 20.850 1.00 85.56 142 VAL A O 1
ATOM 1063 N N . ASP A 1 143 ? -0.102 8.022 21.499 1.00 83.12 143 ASP A N 1
ATOM 1064 C CA . ASP A 1 143 ? -0.975 7.265 20.591 1.00 83.12 143 ASP A CA 1
ATOM 1065 C C . ASP A 1 143 ? -0.595 7.491 19.113 1.00 83.12 143 ASP A C 1
ATOM 1067 O O . ASP A 1 143 ? -0.557 6.540 18.337 1.00 83.12 143 ASP A O 1
ATOM 1071 N N . VAL A 1 144 ? -0.266 8.730 18.721 1.00 84.38 144 VAL A N 1
ATOM 1072 C CA . VAL A 1 144 ? 0.197 9.046 17.357 1.00 84.38 144 VAL A CA 1
ATOM 1073 C C . VAL A 1 144 ? 1.542 8.384 17.068 1.00 84.38 144 VAL A C 1
ATOM 1075 O O . VAL A 1 144 ? 1.717 7.831 15.986 1.00 84.38 144 VAL A O 1
ATOM 1078 N N . ALA A 1 145 ? 2.476 8.394 18.022 1.00 86.62 145 ALA A N 1
ATOM 1079 C CA . ALA A 1 145 ? 3.770 7.733 17.868 1.00 86.62 145 ALA A CA 1
ATOM 1080 C C . ALA A 1 145 ? 3.619 6.210 17.719 1.00 86.62 145 ALA A C 1
ATOM 1082 O O . ALA A 1 145 ? 4.281 5.606 16.878 1.00 86.62 145 ALA A O 1
ATOM 1083 N N . VAL A 1 146 ? 2.711 5.594 18.481 1.00 86.06 146 VAL A N 1
ATOM 1084 C CA . VAL A 1 146 ? 2.392 4.163 18.363 1.00 86.06 146 VAL A CA 1
ATOM 1085 C C . VAL A 1 146 ? 1.722 3.857 17.021 1.00 86.06 146 VAL A C 1
ATOM 1087 O O . VAL A 1 146 ? 2.104 2.894 16.358 1.00 86.06 146 VAL A O 1
ATOM 1090 N N . ALA A 1 147 ? 0.762 4.676 16.581 1.00 84.56 147 ALA A N 1
ATOM 1091 C CA . ALA A 1 147 ? 0.112 4.517 15.278 1.00 84.56 147 ALA A CA 1
ATOM 1092 C C . ALA A 1 147 ? 1.123 4.625 14.124 1.00 84.56 147 ALA A C 1
ATOM 1094 O O . ALA A 1 147 ? 1.146 3.778 13.234 1.00 84.56 147 ALA A O 1
ATOM 1095 N N . LEU A 1 148 ? 2.025 5.606 14.191 1.00 85.31 148 LEU A N 1
ATOM 1096 C CA . LEU A 1 148 ? 3.093 5.765 13.210 1.00 85.31 148 LEU A CA 1
ATOM 1097 C C . LEU A 1 148 ? 4.046 4.562 13.224 1.00 85.31 148 LEU A C 1
ATOM 1099 O O . LEU A 1 148 ? 4.316 3.981 12.176 1.00 85.31 148 LEU A O 1
ATOM 1103 N N . GLY A 1 149 ? 4.509 4.145 14.406 1.00 84.12 149 GLY A N 1
ATOM 1104 C CA . GLY A 1 149 ? 5.431 3.017 14.551 1.00 84.12 149 GLY A CA 1
ATOM 1105 C C . GLY A 1 149 ? 4.839 1.694 14.060 1.00 84.12 149 GLY A C 1
ATOM 1106 O O . GLY A 1 149 ? 5.516 0.929 13.380 1.00 84.12 149 GLY A O 1
ATOM 1107 N N . THR A 1 150 ? 3.561 1.436 14.339 1.00 86.25 150 THR A N 1
ATOM 1108 C CA . THR A 1 150 ? 2.864 0.227 13.864 1.00 86.25 150 THR A CA 1
ATOM 1109 C C . THR A 1 150 ? 2.613 0.248 12.357 1.00 86.25 150 THR A C 1
ATOM 1111 O O . THR A 1 150 ? 2.748 -0.792 11.711 1.00 86.25 150 THR A O 1
ATOM 1114 N N . MET A 1 151 ? 2.297 1.410 11.777 1.00 86.25 151 MET A N 1
ATOM 1115 C CA . MET A 1 151 ? 2.170 1.572 10.326 1.00 86.25 151 MET A CA 1
ATOM 1116 C C . MET A 1 151 ? 3.509 1.323 9.624 1.00 86.25 151 MET A C 1
ATOM 1118 O O . MET A 1 151 ? 3.573 0.527 8.688 1.00 86.25 151 MET A O 1
ATOM 1122 N N . MET A 1 152 ? 4.587 1.933 10.117 1.00 84.25 152 MET A N 1
ATOM 1123 C CA . MET A 1 152 ? 5.935 1.714 9.593 1.00 84.25 152 MET A CA 1
ATOM 1124 C C . MET A 1 152 ? 6.375 0.259 9.714 1.00 84.25 152 MET A C 1
ATOM 1126 O O . MET A 1 152 ? 6.920 -0.300 8.766 1.00 84.25 152 MET A O 1
ATOM 1130 N N . PHE A 1 153 ? 6.133 -0.362 10.869 1.00 84.94 153 PHE A N 1
ATOM 1131 C CA . PHE A 1 153 ? 6.453 -1.767 11.086 1.00 84.94 153 PHE A CA 1
ATOM 1132 C C . PHE A 1 153 ? 5.729 -2.660 10.074 1.00 84.94 153 PHE A C 1
ATOM 1134 O O . PHE A 1 153 ? 6.355 -3.522 9.466 1.00 84.94 153 PHE A O 1
ATOM 1141 N N . ALA A 1 154 ? 4.433 -2.427 9.842 1.00 87.75 154 ALA A N 1
ATOM 1142 C CA . ALA A 1 154 ? 3.653 -3.189 8.872 1.00 87.75 154 ALA A CA 1
ATOM 1143 C C . ALA A 1 154 ? 4.170 -3.011 7.435 1.00 87.75 154 ALA A C 1
ATOM 1145 O O . ALA A 1 154 ? 4.283 -3.991 6.698 1.00 87.75 154 ALA A O 1
ATOM 1146 N N . MET A 1 155 ? 4.526 -1.784 7.045 1.00 85.06 155 MET A N 1
ATOM 1147 C CA . MET A 1 155 ? 5.138 -1.512 5.741 1.00 85.06 155 MET A CA 1
ATOM 1148 C C . MET A 1 155 ? 6.493 -2.202 5.594 1.00 85.06 155 MET A C 1
ATOM 1150 O O . MET A 1 155 ? 6.714 -2.896 4.605 1.00 85.06 155 MET A O 1
ATOM 1154 N N . ASN A 1 156 ? 7.368 -2.104 6.591 1.00 83.69 156 ASN A N 1
ATOM 1155 C CA . ASN A 1 156 ? 8.669 -2.762 6.552 1.00 83.69 156 ASN A CA 1
ATOM 1156 C C . ASN A 1 156 ? 8.547 -4.292 6.513 1.00 83.69 156 ASN A C 1
ATOM 1158 O O . ASN A 1 156 ? 9.199 -4.946 5.705 1.00 83.69 156 ASN A O 1
ATOM 1162 N N . LEU A 1 157 ? 7.664 -4.865 7.335 1.00 85.81 157 LEU A N 1
ATOM 1163 C CA . LEU A 1 157 ? 7.376 -6.296 7.315 1.00 85.81 157 LEU A CA 1
ATOM 1164 C C . LEU A 1 157 ? 6.880 -6.735 5.933 1.00 85.81 157 LEU A C 1
ATOM 1166 O O . LEU A 1 157 ? 7.329 -7.751 5.415 1.00 85.81 157 LEU A O 1
ATOM 1170 N N . SER A 1 158 ? 5.985 -5.962 5.313 1.00 88.88 158 SER A N 1
ATOM 1171 C CA . SER A 1 158 ? 5.496 -6.270 3.968 1.00 88.88 158 SER A CA 1
ATOM 1172 C C . SER A 1 158 ? 6.586 -6.170 2.901 1.00 88.88 158 SER A C 1
ATOM 1174 O O . SER A 1 158 ? 6.624 -7.016 2.014 1.00 88.88 158 SER A O 1
ATOM 1176 N N . ALA A 1 159 ? 7.494 -5.195 3.008 1.00 86.12 159 ALA A N 1
ATOM 1177 C CA . ALA A 1 159 ? 8.636 -5.070 2.113 1.00 86.12 159 ALA A CA 1
ATOM 1178 C C . ALA A 1 159 ? 9.550 -6.288 2.250 1.00 86.12 159 ALA A C 1
ATOM 1180 O O . ALA A 1 159 ? 9.795 -6.948 1.252 1.00 86.12 159 ALA A O 1
ATOM 1181 N N . MET A 1 160 ? 9.939 -6.661 3.475 1.00 85.75 160 MET A N 1
ATOM 1182 C CA . MET A 1 160 ? 10.765 -7.847 3.741 1.00 85.75 160 MET A CA 1
ATOM 1183 C C . MET A 1 160 ? 10.123 -9.149 3.245 1.00 85.75 160 MET A C 1
ATOM 1185 O O . MET A 1 160 ? 10.799 -9.996 2.665 1.00 85.75 160 MET A O 1
ATOM 1189 N N . LEU A 1 161 ? 8.818 -9.332 3.468 1.00 88.62 161 LEU A N 1
ATOM 1190 C CA . LEU A 1 161 ? 8.111 -10.529 3.011 1.00 88.62 161 LEU A CA 1
ATOM 1191 C C . LEU A 1 161 ? 8.030 -10.587 1.484 1.00 88.62 161 LEU A C 1
ATOM 1193 O O . LEU A 1 161 ? 8.237 -11.652 0.908 1.00 88.62 161 LEU A O 1
ATOM 1197 N N . LEU A 1 162 ? 7.733 -9.463 0.829 1.00 88.69 162 LEU A N 1
ATOM 1198 C CA . LEU A 1 162 ? 7.582 -9.415 -0.623 1.00 88.69 162 LEU A CA 1
ATOM 1199 C C . LEU A 1 162 ? 8.918 -9.437 -1.363 1.00 88.69 162 LEU A C 1
ATOM 1201 O O . LEU A 1 162 ? 8.960 -10.034 -2.432 1.00 88.69 162 LEU A O 1
ATOM 1205 N N . THR A 1 163 ? 9.991 -8.857 -0.816 1.00 86.88 163 THR A N 1
ATOM 1206 C CA . THR A 1 163 ? 11.347 -9.011 -1.368 1.00 86.88 163 THR A CA 1
ATOM 1207 C C . THR A 1 163 ? 11.781 -10.465 -1.294 1.00 86.88 163 THR A C 1
ATOM 1209 O O . THR A 1 163 ? 12.104 -11.053 -2.316 1.00 86.88 163 THR A O 1
ATOM 1212 N N . THR A 1 164 ? 11.679 -11.081 -0.111 1.00 86.94 164 THR A N 1
ATOM 1213 C CA . THR A 1 164 ? 12.032 -12.496 0.086 1.00 86.94 164 THR A CA 1
ATOM 1214 C C . THR A 1 164 ? 11.214 -13.392 -0.837 1.00 86.94 164 THR A C 1
ATOM 1216 O O . THR A 1 164 ? 11.729 -14.338 -1.424 1.00 86.94 164 THR A O 1
ATOM 1219 N N . TRP A 1 165 ? 9.921 -13.100 -0.982 1.00 88.88 165 TRP A N 1
ATOM 1220 C CA . TRP A 1 165 ? 9.073 -13.848 -1.892 1.00 88.88 165 TRP A CA 1
ATOM 1221 C C . TRP A 1 165 ? 9.464 -13.626 -3.357 1.00 88.88 165 TRP A C 1
ATOM 1223 O O . TRP A 1 165 ? 9.523 -14.604 -4.092 1.00 88.88 165 TRP A O 1
ATOM 1233 N N . ALA A 1 166 ? 9.783 -12.394 -3.767 1.00 88.94 166 ALA A N 1
ATOM 1234 C CA . ALA A 1 166 ? 10.266 -12.094 -5.113 1.00 88.94 166 ALA A CA 1
ATOM 1235 C C . ALA A 1 166 ? 11.536 -12.879 -5.448 1.00 88.94 166 ALA A C 1
ATOM 1237 O O . ALA A 1 166 ? 11.606 -13.461 -6.527 1.00 88.94 166 ALA A O 1
ATOM 1238 N N . ASP A 1 167 ? 12.476 -12.951 -4.505 1.00 87.50 167 ASP A N 1
ATOM 1239 C CA . ASP A 1 167 ? 13.717 -13.713 -4.651 1.00 87.50 167 ASP A CA 1
ATOM 1240 C C . ASP A 1 167 ? 13.445 -15.218 -4.811 1.00 87.50 167 ASP A C 1
ATOM 1242 O O . ASP A 1 167 ? 14.123 -15.894 -5.575 1.00 87.50 167 ASP A O 1
ATOM 1246 N N . LEU A 1 168 ? 12.422 -15.757 -4.135 1.00 90.94 168 LEU A N 1
ATOM 1247 C CA . LEU A 1 168 ? 12.043 -17.172 -4.253 1.00 90.94 168 LEU A CA 1
ATOM 1248 C C . LEU A 1 168 ? 11.395 -17.529 -5.596 1.00 90.94 168 LEU A C 1
ATOM 1250 O O . LEU A 1 168 ? 11.449 -18.690 -5.999 1.00 90.94 168 LEU A O 1
ATOM 1254 N N . VAL A 1 169 ? 10.729 -16.576 -6.252 1.00 91.19 169 VAL A N 1
ATOM 1255 C CA . VAL A 1 169 ? 10.024 -16.801 -7.527 1.00 91.19 169 VAL A CA 1
ATOM 1256 C C . VAL A 1 169 ? 10.713 -16.137 -8.724 1.00 91.19 169 VAL A C 1
ATOM 1258 O O . VAL A 1 169 ? 10.114 -16.062 -9.797 1.00 91.19 169 VAL A O 1
ATOM 1261 N N . ASP A 1 170 ? 11.946 -15.653 -8.541 1.00 88.12 170 ASP A N 1
ATOM 1262 C CA . ASP A 1 170 ? 12.743 -14.918 -9.532 1.00 88.12 170 ASP A CA 1
ATOM 1263 C C . ASP A 1 170 ? 12.002 -13.713 -10.148 1.00 88.12 170 ASP A C 1
ATOM 1265 O O . ASP A 1 170 ? 12.074 -13.436 -11.350 1.00 88.12 170 ASP A O 1
ATOM 1269 N N . TRP A 1 171 ? 11.237 -12.981 -9.335 1.00 88.25 171 TRP A N 1
ATOM 1270 C CA . TRP A 1 171 ? 10.531 -11.782 -9.786 1.00 88.25 171 TRP A CA 1
ATOM 1271 C C . TRP A 1 171 ? 11.417 -10.540 -9.699 1.00 88.25 171 TRP A C 1
ATOM 1273 O O . TRP A 1 171 ? 12.136 -10.356 -8.718 1.00 88.25 171 TRP A O 1
ATOM 1283 N N . PRO A 1 172 ? 11.329 -9.618 -10.676 1.00 87.50 172 PRO A N 1
ATOM 1284 C CA . PRO A 1 172 ? 12.127 -8.403 -10.650 1.00 87.50 172 PRO A CA 1
ATOM 1285 C C . PRO A 1 172 ? 11.695 -7.511 -9.482 1.00 87.50 172 PRO A C 1
ATOM 1287 O O . PRO A 1 172 ? 10.570 -6.995 -9.461 1.00 87.50 172 PRO A O 1
ATOM 1290 N N . TRP A 1 173 ? 12.596 -7.302 -8.522 1.00 83.62 173 TRP A N 1
ATOM 1291 C CA . TRP A 1 173 ? 12.416 -6.296 -7.483 1.00 83.62 173 TRP A CA 1
ATOM 1292 C C . TRP A 1 173 ? 12.803 -4.918 -8.024 1.00 83.62 173 TRP A C 1
ATOM 1294 O O . TRP A 1 173 ? 13.903 -4.714 -8.530 1.00 83.62 173 TRP A O 1
ATOM 1304 N N . GLY A 1 174 ? 11.879 -3.968 -7.936 1.00 82.50 174 GLY A N 1
ATOM 1305 C CA . GLY A 1 174 ? 12.051 -2.629 -8.487 1.00 82.50 174 GLY A CA 1
ATOM 1306 C C . GLY A 1 174 ? 11.086 -1.636 -7.854 1.00 82.50 174 GLY A C 1
ATOM 1307 O O . GLY A 1 174 ? 10.383 -1.970 -6.897 1.00 82.50 174 GLY A O 1
ATOM 1308 N N . ALA A 1 175 ? 11.003 -0.424 -8.409 1.00 81.19 175 ALA A N 1
ATOM 1309 C CA . ALA A 1 175 ? 10.186 0.670 -7.867 1.00 81.19 175 ALA A CA 1
ATOM 1310 C C . ALA A 1 175 ? 8.731 0.232 -7.670 1.00 81.19 175 ALA A C 1
ATOM 1312 O O . ALA A 1 175 ? 8.102 0.537 -6.659 1.00 81.19 175 ALA A O 1
ATOM 1313 N N . ASN A 1 176 ? 8.231 -0.566 -8.616 1.00 85.25 176 ASN A N 1
ATOM 1314 C CA . ASN A 1 176 ? 6.889 -1.120 -8.563 1.00 85.25 176 ASN A CA 1
ATOM 1315 C C . ASN A 1 176 ? 6.687 -2.094 -7.389 1.00 85.25 176 ASN A C 1
ATOM 1317 O O . ASN A 1 176 ? 5.661 -2.045 -6.719 1.00 85.25 176 ASN A O 1
ATOM 1321 N N . GLY A 1 177 ? 7.678 -2.944 -7.099 1.00 85.19 177 GLY A N 1
ATOM 1322 C CA . GLY A 1 177 ? 7.656 -3.844 -5.939 1.00 85.19 177 GLY A CA 1
ATOM 1323 C C . GLY A 1 177 ? 7.650 -3.075 -4.616 1.00 85.19 177 GLY A C 1
ATOM 1324 O O . GLY A 1 177 ? 6.893 -3.410 -3.704 1.00 85.19 177 GLY A O 1
ATOM 1325 N N . LEU A 1 178 ? 8.399 -1.970 -4.547 1.00 85.12 178 LEU A N 1
ATOM 1326 C CA . LEU A 1 178 ? 8.424 -1.088 -3.382 1.00 85.12 178 LEU A CA 1
ATOM 1327 C C . LEU A 1 178 ? 7.071 -0.402 -3.146 1.00 85.12 178 LEU A C 1
ATOM 1329 O O . LEU A 1 178 ? 6.518 -0.519 -2.052 1.00 85.12 178 LEU A O 1
ATOM 1333 N N . VAL A 1 179 ? 6.504 0.255 -4.164 1.00 87.50 179 VAL A N 1
ATOM 1334 C CA . VAL A 1 179 ? 5.176 0.891 -4.065 1.00 87.50 179 VAL A CA 1
ATOM 1335 C C . VAL A 1 179 ? 4.106 -0.143 -3.705 1.00 87.50 179 VAL A C 1
ATOM 1337 O O . VAL A 1 179 ? 3.291 0.096 -2.810 1.00 87.50 179 VAL A O 1
ATOM 1340 N N . CYS A 1 180 ? 4.149 -1.322 -4.335 1.00 90.12 180 CYS A N 1
ATOM 1341 C CA . CYS A 1 180 ? 3.291 -2.451 -3.992 1.00 90.12 180 CYS A CA 1
ATOM 1342 C C . CYS A 1 180 ? 3.409 -2.810 -2.507 1.00 90.12 180 CYS A C 1
ATOM 1344 O O . CYS A 1 180 ? 2.389 -2.903 -1.823 1.00 90.12 180 CYS A O 1
ATOM 1346 N N . SER A 1 181 ? 4.629 -2.977 -1.988 1.00 89.81 181 SER A N 1
ATOM 1347 C CA . SER A 1 181 ? 4.835 -3.323 -0.580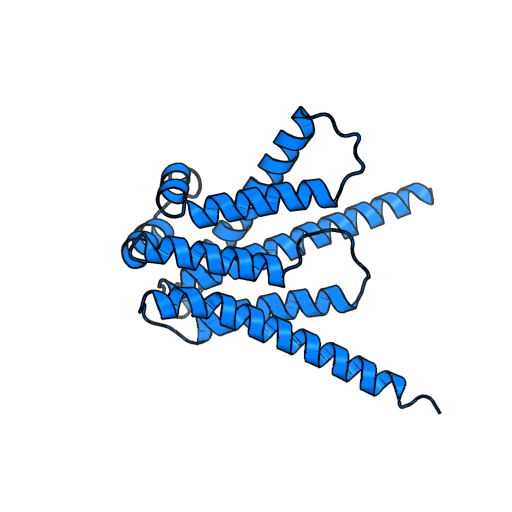 1.00 89.81 181 SER A CA 1
ATOM 1348 C C . SER A 1 181 ? 4.260 -2.278 0.365 1.00 89.81 181 SER A C 1
ATOM 1350 O O . SER A 1 181 ? 3.508 -2.637 1.261 1.00 89.81 181 SER A O 1
ATOM 1352 N N . MET A 1 182 ? 4.473 -0.985 0.121 1.00 88.62 182 MET A N 1
ATOM 1353 C CA . MET A 1 182 ? 3.925 0.070 0.978 1.00 88.62 182 MET A CA 1
ATOM 1354 C C . MET A 1 182 ? 2.390 0.050 1.016 1.00 88.62 182 MET A C 1
ATOM 1356 O O . MET A 1 182 ? 1.789 0.166 2.088 1.00 88.62 182 MET A O 1
ATOM 1360 N N . LEU A 1 183 ? 1.744 -0.164 -0.135 1.00 89.38 183 LEU A N 1
ATOM 1361 C CA . LEU A 1 183 ? 0.288 -0.293 -0.222 1.00 89.38 183 LEU A CA 1
ATOM 1362 C C . LEU A 1 183 ? -0.219 -1.560 0.482 1.00 89.38 183 LEU A C 1
ATOM 1364 O O . LEU A 1 183 ? -1.183 -1.492 1.248 1.00 89.38 183 LEU A O 1
ATOM 1368 N N . VAL A 1 184 ? 0.433 -2.706 0.274 1.00 91.00 184 VAL A N 1
ATOM 1369 C CA . VAL A 1 184 ? 0.082 -3.973 0.937 1.00 91.00 184 VAL A CA 1
ATOM 1370 C C . VAL A 1 184 ? 0.289 -3.871 2.450 1.00 91.00 184 VAL A C 1
ATOM 1372 O O . VAL A 1 184 ? -0.596 -4.260 3.210 1.00 91.00 184 VAL A O 1
ATOM 1375 N N . GLY A 1 185 ? 1.396 -3.289 2.905 1.00 88.00 185 GLY A N 1
ATOM 1376 C CA . GLY A 1 185 ? 1.691 -3.038 4.312 1.00 88.00 185 GLY A CA 1
ATOM 1377 C C . GLY A 1 185 ? 0.662 -2.134 4.981 1.00 88.00 185 GLY A C 1
ATOM 1378 O O . GLY A 1 185 ? 0.201 -2.437 6.082 1.00 88.00 185 GLY A O 1
ATOM 1379 N N . MET A 1 186 ? 0.207 -1.081 4.297 1.00 88.25 186 MET A N 1
ATOM 1380 C CA . MET A 1 186 ? -0.909 -0.268 4.787 1.00 88.25 186 MET A CA 1
ATOM 1381 C C . MET A 1 186 ? -2.201 -1.086 4.919 1.00 88.25 186 MET A C 1
ATOM 1383 O O . MET A 1 186 ? -2.938 -0.924 5.895 1.00 88.25 186 MET A O 1
ATOM 1387 N N . MET A 1 187 ? -2.496 -1.972 3.964 1.00 89.44 187 MET A N 1
ATOM 1388 C CA . MET A 1 187 ? -3.676 -2.836 4.053 1.00 89.44 187 MET A CA 1
ATOM 1389 C C . MET A 1 187 ? -3.566 -3.831 5.208 1.00 89.44 187 MET A C 1
ATOM 1391 O O . MET A 1 187 ? -4.530 -3.996 5.956 1.00 89.44 187 MET A O 1
ATOM 1395 N N . LEU A 1 188 ? -2.391 -4.433 5.411 1.00 86.94 188 LEU A N 1
ATOM 1396 C CA . LEU A 1 188 ? -2.108 -5.295 6.560 1.00 86.94 188 LEU A CA 1
ATOM 1397 C C . LEU A 1 188 ? -2.301 -4.541 7.877 1.00 86.94 188 LEU A C 1
ATOM 1399 O O . LEU A 1 188 ? -2.960 -5.058 8.777 1.00 86.94 188 LEU A O 1
ATOM 1403 N N . HIS A 1 189 ? -1.809 -3.304 7.971 1.00 86.81 189 HIS A N 1
ATOM 1404 C CA . HIS A 1 189 ? -2.011 -2.451 9.139 1.00 86.81 189 HIS A CA 1
ATOM 1405 C C . HIS A 1 189 ? -3.502 -2.205 9.413 1.00 86.81 189 HIS A C 1
ATOM 1407 O O . HIS A 1 189 ? -3.967 -2.404 10.535 1.00 86.81 189 HIS A O 1
ATOM 1413 N N . HIS A 1 190 ? -4.283 -1.855 8.385 1.00 82.75 190 HIS A N 1
ATOM 1414 C CA . HIS A 1 190 ? -5.730 -1.672 8.520 1.00 82.75 190 HIS A CA 1
ATOM 1415 C C . HIS A 1 190 ? -6.452 -2.936 9.001 1.00 82.75 190 HIS A C 1
ATOM 1417 O O . HIS A 1 190 ? -7.356 -2.848 9.835 1.00 82.75 190 HIS A O 1
ATOM 1423 N N . VAL A 1 191 ? -6.076 -4.105 8.479 1.00 84.75 191 VAL A N 1
ATOM 1424 C CA . VAL A 1 191 ? -6.666 -5.388 8.885 1.00 84.75 191 VAL A CA 1
ATOM 1425 C C . VAL A 1 191 ? -6.280 -5.738 10.322 1.00 84.75 191 VAL A C 1
ATOM 1427 O O . VAL A 1 191 ? -7.147 -6.140 11.095 1.00 84.75 191 VAL A O 1
ATOM 1430 N N . ALA A 1 192 ? -5.015 -5.543 10.699 1.00 84.88 192 ALA A N 1
ATOM 1431 C CA . ALA A 1 192 ? -4.517 -5.830 12.041 1.00 84.88 192 ALA A CA 1
ATOM 1432 C C . ALA A 1 192 ? -5.193 -4.952 13.102 1.00 84.88 192 ALA A C 1
ATOM 1434 O O . ALA A 1 192 ? -5.718 -5.478 14.082 1.00 84.88 192 ALA A O 1
ATOM 1435 N N . MET A 1 193 ? -5.259 -3.636 12.870 1.00 81.38 193 MET A N 1
ATOM 1436 C CA . MET A 1 193 ? -5.933 -2.701 13.778 1.00 81.38 193 MET A CA 1
ATOM 1437 C C . MET A 1 193 ? -7.400 -3.081 13.978 1.00 81.38 193 MET A C 1
ATOM 1439 O O . MET A 1 193 ? -7.885 -3.150 15.104 1.00 81.38 193 MET A O 1
ATOM 1443 N N . ARG A 1 194 ? -8.088 -3.442 12.891 1.00 78.31 194 ARG A N 1
ATOM 1444 C CA . ARG A 1 194 ? -9.471 -3.908 12.966 1.00 78.31 194 ARG A CA 1
ATOM 1445 C C . ARG A 1 194 ? -9.618 -5.194 13.779 1.00 78.31 194 ARG A C 1
ATOM 1447 O O . ARG A 1 194 ? -10.517 -5.284 14.608 1.00 78.31 194 ARG A O 1
ATOM 1454 N N . ALA A 1 195 ? -8.771 -6.190 13.528 1.00 81.19 195 ALA A N 1
ATOM 1455 C CA . ALA A 1 195 ? -8.830 -7.461 14.243 1.00 81.19 195 ALA A CA 1
ATOM 1456 C C . ALA A 1 195 ? -8.614 -7.265 15.754 1.00 81.19 195 ALA A C 1
ATOM 1458 O O . ALA A 1 195 ? -9.285 -7.908 16.562 1.00 81.19 195 ALA A O 1
ATOM 1459 N N . MET A 1 196 ? -7.727 -6.341 16.134 1.00 82.62 196 MET A N 1
ATOM 1460 C CA . MET A 1 196 ? -7.513 -5.961 17.529 1.00 82.62 196 MET A CA 1
ATOM 1461 C C . MET A 1 196 ? -8.751 -5.296 18.143 1.00 82.62 196 MET A C 1
ATOM 1463 O O . MET A 1 196 ? -9.157 -5.683 19.238 1.00 82.62 196 MET A O 1
ATOM 1467 N N . ASP A 1 197 ? -9.388 -4.352 17.449 1.00 79.12 197 ASP A N 1
ATOM 1468 C CA . ASP A 1 197 ? -10.603 -3.688 17.943 1.00 79.12 197 ASP A CA 1
ATOM 1469 C C . ASP A 1 197 ? -11.778 -4.661 18.110 1.00 79.12 197 ASP A C 1
ATOM 1471 O O . ASP A 1 197 ? -12.495 -4.618 19.118 1.00 79.12 197 ASP A O 1
ATOM 1475 N N . ASP A 1 198 ? -11.956 -5.575 17.152 1.00 79.75 198 ASP A N 1
ATOM 1476 C CA . ASP A 1 198 ? -12.961 -6.637 17.226 1.00 79.75 198 ASP A CA 1
ATOM 1477 C C . ASP A 1 198 ? -12.695 -7.548 18.443 1.00 79.75 198 ASP A C 1
ATOM 1479 O O . ASP A 1 198 ? -13.621 -7.847 19.205 1.00 79.75 198 ASP A O 1
ATOM 1483 N N . ALA A 1 199 ? -11.433 -7.924 18.690 1.00 83.00 199 ALA A N 1
ATOM 1484 C CA . ALA A 1 199 ? -11.039 -8.738 19.841 1.00 83.00 199 ALA A CA 1
ATOM 1485 C C . ALA A 1 199 ? -11.256 -8.016 21.185 1.00 83.00 199 ALA A C 1
ATOM 1487 O O . ALA A 1 199 ? -11.790 -8.606 22.126 1.00 83.00 199 ALA A O 1
ATOM 1488 N N . ILE A 1 200 ? -10.908 -6.728 21.277 1.00 83.38 200 ILE A N 1
ATOM 1489 C CA . ILE A 1 200 ? -11.134 -5.906 22.478 1.00 83.38 200 ILE A CA 1
ATOM 1490 C C . ILE A 1 200 ? -12.631 -5.772 22.759 1.00 83.38 200 ILE A C 1
ATOM 1492 O O . ILE A 1 200 ? -13.065 -5.877 23.909 1.00 83.38 200 ILE A O 1
ATOM 1496 N N . THR A 1 201 ? -13.433 -5.539 21.722 1.00 81.88 201 THR A N 1
ATOM 1497 C CA . THR A 1 201 ? -14.887 -5.410 21.861 1.00 81.88 201 THR A CA 1
ATOM 1498 C C . THR A 1 201 ? -15.512 -6.722 22.329 1.00 81.88 201 THR A C 1
ATOM 1500 O O . THR A 1 201 ? -16.335 -6.709 23.245 1.00 81.88 201 THR A O 1
ATOM 1503 N N . ALA A 1 202 ? -15.080 -7.854 21.765 1.00 81.94 202 ALA A N 1
ATOM 1504 C CA . ALA A 1 202 ? -15.510 -9.180 22.199 1.00 81.94 202 ALA A CA 1
ATOM 1505 C C . ALA A 1 202 ? -15.145 -9.453 23.670 1.00 81.94 202 ALA A C 1
ATOM 1507 O O . ALA A 1 202 ? -16.007 -9.875 24.439 1.00 81.94 202 ALA A O 1
ATOM 1508 N N . ALA A 1 203 ? -13.916 -9.128 24.087 1.00 83.62 203 ALA A N 1
ATOM 1509 C CA . ALA A 1 203 ? -13.459 -9.298 25.468 1.00 83.62 203 ALA A CA 1
ATOM 1510 C C . ALA A 1 203 ? -14.247 -8.432 26.473 1.00 83.62 203 ALA A C 1
ATOM 1512 O O . ALA A 1 203 ? -14.573 -8.871 27.578 1.00 83.62 203 ALA A O 1
ATOM 1513 N N . ARG A 1 204 ? -14.600 -7.195 26.097 1.00 82.75 204 ARG A N 1
ATOM 1514 C CA . ARG A 1 204 ? -15.450 -6.325 26.929 1.00 82.75 204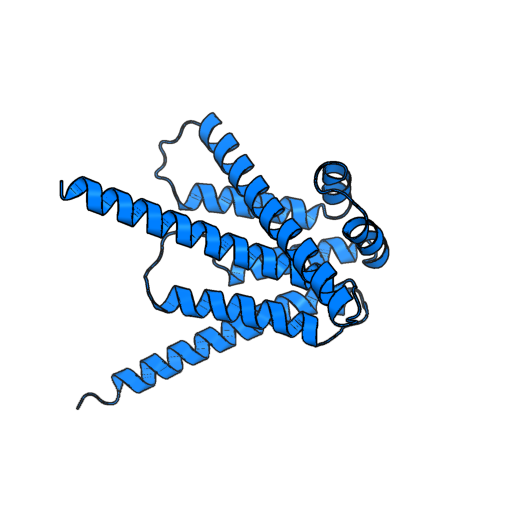 ARG A CA 1
ATOM 1515 C C . ARG A 1 204 ? -16.872 -6.859 27.049 1.00 82.75 204 ARG A C 1
ATOM 1517 O O . ARG A 1 204 ? -17.435 -6.809 28.136 1.00 82.75 204 ARG A O 1
ATOM 1524 N N . ALA A 1 205 ? -17.437 -7.378 25.960 1.00 80.25 205 ALA A N 1
ATOM 1525 C CA . ALA A 1 205 ? -18.766 -7.979 25.980 1.00 80.25 205 ALA A CA 1
ATOM 1526 C C . ALA A 1 205 ? -18.806 -9.219 26.888 1.00 80.25 205 ALA A C 1
ATOM 1528 O O . ALA A 1 205 ? -19.727 -9.342 27.688 1.00 80.25 205 ALA A O 1
ATOM 1529 N N . SER A 1 206 ? -17.783 -10.082 26.845 1.00 78.06 206 SER A N 1
ATOM 1530 C CA . SER A 1 206 ? -17.698 -11.238 27.751 1.00 78.06 206 SER A CA 1
ATOM 1531 C C . SER A 1 206 ? -17.554 -10.843 29.222 1.00 78.06 206 SER A C 1
ATOM 1533 O O . SER A 1 206 ? -18.090 -11.526 30.086 1.00 78.06 206 SER A O 1
ATOM 1535 N N . HIS A 1 207 ? -16.878 -9.730 29.521 1.00 74.50 207 HIS A N 1
ATOM 1536 C CA . HIS A 1 207 ? -16.768 -9.216 30.889 1.00 74.50 207 HIS A CA 1
ATOM 1537 C C . HIS A 1 207 ? -18.020 -8.497 31.396 1.00 74.50 207 HIS A C 1
ATOM 1539 O O . HIS A 1 207 ? -18.155 -8.345 32.599 1.00 74.50 207 HIS A O 1
ATOM 1545 N N . ALA A 1 208 ? -18.913 -8.038 30.517 1.00 70.00 208 ALA A N 1
ATOM 1546 C CA . ALA A 1 208 ? -20.164 -7.388 30.917 1.00 70.00 208 ALA A CA 1
ATOM 1547 C C . ALA A 1 208 ? -21.301 -8.386 31.208 1.00 70.00 208 ALA A C 1
ATOM 1549 O O . ALA A 1 208 ? -22.335 -7.992 31.741 1.00 70.00 208 ALA A O 1
ATOM 1550 N N . ILE A 1 209 ? -21.133 -9.648 30.803 1.00 67.44 209 ILE A N 1
ATOM 1551 C CA . ILE A 1 209 ? -22.108 -10.732 31.000 1.00 67.44 209 ILE A CA 1
ATOM 1552 C C . ILE A 1 209 ? -21.808 -11.530 32.286 1.00 67.44 209 ILE A C 1
ATOM 1554 O O . ILE A 1 209 ? -22.706 -12.188 32.808 1.00 67.44 209 ILE A O 1
ATOM 1558 N N . ASN A 1 210 ? -20.576 -11.439 32.804 1.00 51.06 210 ASN A N 1
ATOM 1559 C CA . ASN A 1 210 ? -20.140 -12.022 34.080 1.00 51.06 210 ASN A CA 1
ATOM 1560 C C . ASN A 1 210 ? -20.197 -10.991 35.209 1.00 51.06 210 ASN A C 1
ATOM 1562 O O . ASN A 1 210 ? -20.435 -11.416 36.360 1.00 51.06 210 ASN A O 1
#

Secondary structure (DSSP, 8-state):
--HHHHHHHHHHHHHHHHHHHHHHHHHHHHHHHHTTPPP-HHHHHHHHHHHHHHHHHHTTS---SPPPHHHHHHHHHHHHHHHHHHS-HHHHHHHHTT--TTTTHHHHHHH-HHHHHHHHHHHHHHHHHS--TT--HHHHHHHHHHHHHHHHHHHHHHHHHHHHHHHHTT---SHHHHHHHHHHHHHHHHHHHHHHHHHHHHHHHHHHH-

Foldseek 3Di:
DPPPVVVVLVVVLVVQLQVQLVLQLCLLVVLCVLLVHDDDNVLSRLRSNLSSVLSNVCSPDDDFFADRLSNLSNQLSVLSSVLCVVDPFVVVLVDLVDDDLPPCPVVVCVSRVSNLVSLLVNLLSRLVRPDDPDDDPVVSVVSSVVSSVQLSVLLSVLLVVQVVVCVVVVHDDGSSNSSSSSSSSNSVSVVVVVVVVVVVVVVVVVVVVD

Radius of gyration: 18.8 Å; chains: 1; bounding box: 62×33×50 Å

pLDDT: mean 77.38, std 13.45, range [39.59, 91.75]